Protein AF-A0A6A5AR30-F1 (afdb_monomer)

pLDDT: mean 87.87, std 9.0, range [44.78, 96.38]

Sequence (199 aa):
MKPTKEVSLAPIHVVLWAIFPLLFLTILESLSYGLLVPVLPIATTEYFAREHNNGVPIDCVKFSNVTACVQGSKEANIWSSATSSLGSLISFIITPLVGQGSDIYGRKPFLVAAQVLHVVYPFTIMLFCIYNHDIHIYFIVKFVYNSFLTGSVVAASVADTVSPHNRTTAYGGLFAIQSVFFSLAIALTEYLNTVRHLQ

Secondary structure (DSSP, 8-state):
-------PPPPHHHHHHHTHHHHHHHHHHHHHHHHHTTHHHHHHHHHHHHHHTTT----TTT-TTSHHHHHHHHHHHHHHHHHHHHHHHHHHHHHHHHHHHHHHH-HHHHHHHHHHHHHHHHHHHHHHHHH---THHHHHHHHHHHH---HHHHHHHHHHHS-GGGHHHHHHHHHHHHHHHHHHHHHHHHHHHHHHHT-

Radius of gyration: 21.04 Å; Cα contacts (8 Å, |Δi|>4): 200; chains: 1; bounding box: 65×33×57 Å

Mean predicted aligned error: 6.22 Å

Nearest PDB structures (foldseek):
  6b24-assembly1_A  TM=3.777E-01  e=9.612E+00  Escherichia coli

Solvent-accessible surface area (backbone atoms only — not comparable to full-atom values): 10640 Å² total; per-residue (Å²): 134,82,82,78,74,84,78,79,74,76,59,65,69,62,51,48,57,73,44,37,73,59,49,51,51,43,41,53,49,22,32,57,51,23,48,40,62,76,48,51,62,53,57,42,15,34,51,41,14,11,64,64,45,84,68,47,83,58,65,44,85,85,44,51,86,41,66,34,31,50,52,7,38,53,52,36,48,50,55,52,50,50,30,47,52,54,11,42,58,47,15,68,65,41,31,62,54,52,34,55,48,26,72,74,78,39,53,62,64,58,55,51,53,45,51,50,45,64,53,52,49,59,52,41,51,50,45,25,77,75,67,73,49,76,61,64,61,38,50,52,47,49,20,54,50,41,26,58,58,56,64,56,47,52,52,51,53,49,57,76,72,38,58,83,89,47,36,65,59,42,53,51,49,49,54,50,51,32,51,52,36,24,53,52,21,37,53,49,42,54,51,53,53,54,56,62,75,75,109

Foldseek 3Di:
DPDDPPDDADPLVVLCVLCVVLLVLLLVLLLLVLLCVVVQLQLQLQLQLCVVVVNDGDRCVVVVPDPSSVVSSVVSCVLLVVLLVLLQVLLVVCVVVLLVVCVVVPLVVLVVVLVVLSVVLVVLSVCCVPVVDDCVVNSVSSSPNSNRDCPSSSLVVSVVRDDPVCSVSNVVVSVV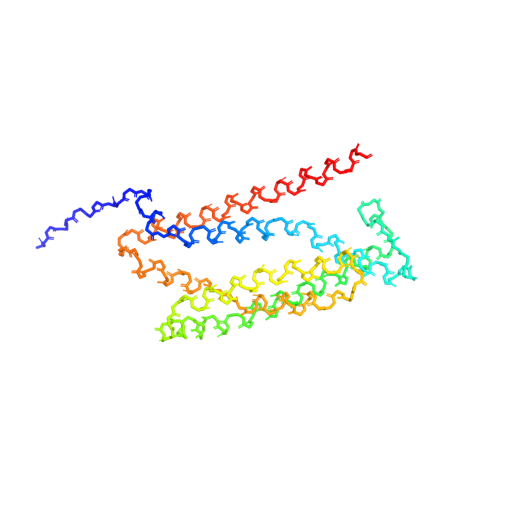SSVVSNVVSNVVNVVVVVVVVVD

Organism: Aphanomyces astaci (NCBI:txid112090)

Structure (mmCIF, N/CA/C/O backbone):
data_AF-A0A6A5AR30-F1
#
_entry.id   AF-A0A6A5AR30-F1
#
loop_
_atom_site.group_PDB
_atom_site.id
_atom_site.type_symbol
_atom_site.label_atom_id
_atom_site.label_alt_id
_atom_site.label_comp_id
_atom_site.label_asym_id
_atom_site.label_entity_id
_atom_site.label_seq_id
_atom_site.pdbx_PDB_ins_code
_atom_site.Cartn_x
_atom_site.Cartn_y
_atom_site.Cartn_z
_atom_site.occupancy
_atom_site.B_iso_or_equiv
_atom_site.auth_seq_id
_atom_site.auth_comp_id
_atom_site.auth_asym_id
_atom_site.auth_atom_id
_atom_site.pdbx_PDB_model_num
ATOM 1 N N . MET A 1 1 ? 37.910 17.337 -28.343 1.00 44.94 1 MET A N 1
ATOM 2 C CA . MET A 1 1 ? 36.667 17.429 -27.548 1.00 44.94 1 MET A CA 1
ATOM 3 C C . MET A 1 1 ? 35.509 17.138 -28.499 1.00 44.94 1 MET A C 1
ATOM 5 O O . MET A 1 1 ? 35.308 17.915 -29.422 1.00 44.94 1 MET A O 1
ATOM 9 N N . LYS A 1 2 ? 34.870 15.960 -28.418 1.00 44.78 2 LYS A N 1
ATOM 10 C CA . LYS A 1 2 ? 33.727 15.627 -29.294 1.00 44.78 2 LYS A CA 1
ATOM 11 C C . LYS A 1 2 ? 32.537 16.505 -28.877 1.00 44.78 2 LYS A C 1
ATOM 13 O O . LYS A 1 2 ? 32.301 16.589 -27.674 1.00 44.78 2 LYS A O 1
ATOM 18 N N . PRO A 1 3 ? 31.808 17.139 -29.811 1.00 49.44 3 PRO A N 1
ATOM 19 C CA . PRO A 1 3 ? 30.639 17.934 -29.463 1.00 49.44 3 PRO A CA 1
ATOM 20 C C . PRO A 1 3 ? 29.584 17.017 -28.837 1.00 49.44 3 PRO A C 1
ATOM 22 O O . PRO A 1 3 ? 29.140 16.046 -29.456 1.00 49.44 3 PRO A O 1
ATOM 25 N N . THR A 1 4 ? 29.222 17.294 -27.587 1.00 54.22 4 THR A N 1
ATOM 26 C CA . THR A 1 4 ? 28.049 16.727 -26.926 1.00 54.22 4 THR A CA 1
ATOM 27 C C . THR A 1 4 ? 26.831 17.155 -27.733 1.00 54.22 4 THR A C 1
ATOM 29 O O . THR A 1 4 ? 26.459 18.323 -27.721 1.00 54.22 4 THR A O 1
ATOM 32 N N . LYS A 1 5 ? 26.239 16.224 -28.493 1.00 57.44 5 LYS A N 1
ATOM 33 C CA . LYS A 1 5 ? 24.916 16.437 -29.090 1.00 57.44 5 LYS A CA 1
ATOM 34 C C . LYS A 1 5 ? 23.963 16.817 -27.958 1.00 57.44 5 LYS A C 1
ATOM 36 O O . LYS A 1 5 ? 23.855 16.053 -27.001 1.00 57.44 5 LYS A O 1
ATOM 41 N N . GLU A 1 6 ? 23.293 17.961 -28.067 1.00 60.03 6 GLU A N 1
ATOM 42 C CA . GLU A 1 6 ? 22.144 18.269 -27.218 1.00 60.03 6 GLU A CA 1
ATOM 43 C C . GLU A 1 6 ? 21.125 17.142 -27.393 1.00 60.03 6 GLU A C 1
ATOM 45 O O . GLU A 1 6 ? 20.573 16.929 -28.475 1.00 60.03 6 GLU A O 1
ATOM 50 N N . VAL A 1 7 ? 20.945 16.342 -26.346 1.00 66.56 7 VAL A N 1
ATOM 51 C CA . VAL A 1 7 ? 19.960 15.269 -26.354 1.00 66.56 7 VAL A CA 1
ATOM 52 C C . VAL A 1 7 ? 18.613 15.915 -26.055 1.00 66.56 7 VAL A C 1
ATOM 54 O O . VAL A 1 7 ? 18.336 16.325 -24.932 1.00 66.56 7 VAL A O 1
ATOM 57 N N . SER A 1 8 ? 17.782 16.050 -27.086 1.00 76.94 8 SER A N 1
ATOM 58 C CA . SER A 1 8 ? 16.415 16.549 -26.941 1.00 76.94 8 SER A CA 1
ATOM 59 C C . SER A 1 8 ? 15.583 15.548 -26.128 1.00 76.94 8 SER A C 1
ATOM 61 O O . SER A 1 8 ? 15.512 14.366 -26.481 1.00 76.94 8 SER A O 1
ATOM 63 N N . LEU A 1 9 ? 14.987 15.998 -25.017 1.00 81.25 9 LEU A N 1
ATOM 64 C CA . LEU A 1 9 ? 14.053 15.184 -24.234 1.00 81.25 9 LEU A CA 1
ATOM 65 C C . LEU A 1 9 ? 12.792 14.893 -25.043 1.00 81.25 9 LEU A C 1
ATOM 67 O O . LEU A 1 9 ? 12.257 15.766 -25.725 1.00 81.25 9 LEU A O 1
ATOM 71 N N . ALA A 1 10 ? 12.282 13.669 -24.910 1.00 84.00 10 ALA A N 1
ATOM 72 C CA . ALA A 1 10 ? 10.968 13.355 -25.448 1.00 84.00 10 ALA A CA 1
ATOM 73 C C . ALA A 1 10 ? 9.892 14.144 -24.680 1.00 84.00 10 ALA A C 1
ATOM 75 O O . ALA A 1 10 ? 10.017 14.337 -23.465 1.00 84.00 10 ALA A O 1
ATOM 76 N N . PRO A 1 11 ? 8.810 14.575 -25.347 1.00 88.69 11 PRO A N 1
ATOM 77 C CA . PRO A 1 11 ? 7.711 15.229 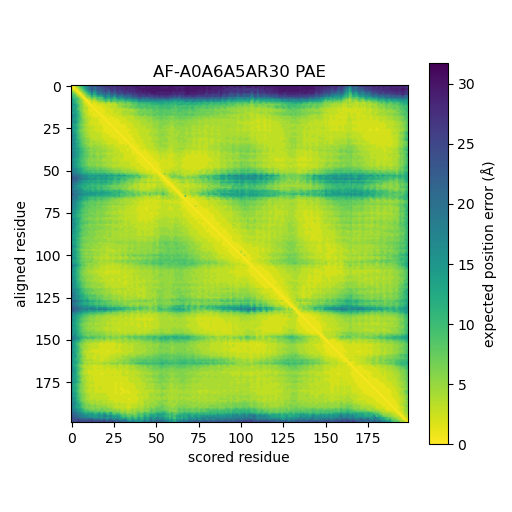-24.659 1.00 88.69 11 PRO A CA 1
ATOM 78 C C . PRO A 1 11 ? 7.053 14.271 -23.654 1.00 88.69 11 PRO A C 1
ATOM 80 O O . PRO A 1 11 ? 6.933 13.068 -23.897 1.00 88.69 11 PRO A O 1
ATOM 83 N N . ILE A 1 12 ? 6.595 14.818 -22.523 1.00 88.00 12 ILE A N 1
ATOM 84 C CA . ILE A 1 12 ? 6.136 14.030 -21.366 1.00 88.00 12 ILE A CA 1
ATOM 85 C C . ILE A 1 12 ? 5.030 13.027 -21.712 1.00 88.00 12 ILE A C 1
ATOM 87 O O . ILE A 1 12 ? 5.067 11.896 -21.241 1.00 88.00 12 ILE A O 1
ATOM 91 N N . HIS A 1 13 ? 4.087 13.394 -22.582 1.00 89.75 13 HIS A N 1
ATOM 92 C CA . HIS A 1 13 ? 2.980 12.516 -22.963 1.00 89.75 13 HIS A CA 1
ATOM 93 C C . HIS A 1 13 ? 3.458 11.243 -23.678 1.00 89.75 13 HIS A C 1
ATOM 95 O O . HIS A 1 13 ? 2.882 10.185 -23.457 1.00 89.75 13 HIS A O 1
ATOM 101 N N . VAL A 1 14 ? 4.540 11.307 -24.467 1.00 90.94 14 VAL A N 1
ATOM 102 C CA . VAL A 1 14 ? 5.130 10.125 -25.124 1.00 90.94 14 VAL A CA 1
ATOM 103 C C . VAL A 1 14 ? 5.757 9.197 -24.089 1.00 90.94 14 VAL A C 1
ATOM 105 O O . VAL A 1 14 ? 5.575 7.983 -24.148 1.00 90.94 14 VAL A O 1
ATOM 108 N N . VAL A 1 15 ? 6.462 9.771 -23.111 1.00 90.88 15 VAL A N 1
ATOM 109 C CA . VAL A 1 15 ? 7.079 9.009 -22.019 1.00 90.88 15 VAL A CA 1
ATOM 110 C C . VAL A 1 15 ? 6.008 8.326 -21.170 1.00 90.88 15 VAL A C 1
ATOM 112 O O . VAL A 1 15 ? 6.115 7.133 -20.905 1.00 90.88 15 VAL A O 1
ATOM 115 N N . LEU A 1 16 ? 4.951 9.053 -20.795 1.00 91.12 16 LEU A N 1
ATOM 116 C CA . LEU A 1 16 ? 3.835 8.507 -20.022 1.00 91.12 16 LEU A CA 1
ATOM 117 C C . LEU A 1 16 ? 3.084 7.420 -20.796 1.00 91.12 16 LEU A C 1
ATOM 119 O O . LEU A 1 16 ? 2.715 6.405 -20.213 1.00 91.12 16 LEU A O 1
ATOM 123 N N . TRP A 1 17 ? 2.908 7.587 -22.108 1.00 92.25 17 TRP A N 1
ATOM 124 C CA . TRP A 1 17 ? 2.264 6.576 -22.941 1.00 92.25 17 TRP A CA 1
ATOM 125 C C . TRP A 1 17 ? 3.056 5.265 -22.984 1.00 92.25 17 TRP A C 1
ATOM 127 O O . TRP A 1 17 ? 2.471 4.186 -22.915 1.00 92.25 17 TRP A O 1
ATOM 137 N N . ALA A 1 18 ? 4.390 5.341 -23.011 1.00 91.06 18 ALA A N 1
ATOM 138 C CA . ALA A 1 18 ? 5.249 4.159 -22.985 1.00 91.06 18 ALA A CA 1
ATOM 139 C C . ALA A 1 18 ? 5.093 3.333 -21.695 1.00 91.06 18 ALA A C 1
ATOM 141 O O . ALA A 1 18 ? 5.178 2.109 -21.734 1.00 91.06 18 ALA A O 1
ATOM 142 N N . ILE A 1 19 ? 4.820 3.986 -20.561 1.00 93.81 19 ILE A N 1
ATOM 143 C CA . ILE A 1 19 ? 4.602 3.333 -19.259 1.00 93.81 19 ILE A CA 1
ATOM 144 C C . ILE A 1 19 ? 3.120 3.274 -18.858 1.00 93.81 19 ILE A C 1
ATOM 146 O O . ILE A 1 19 ? 2.808 3.041 -17.690 1.00 93.81 19 ILE A O 1
ATOM 150 N N . PHE A 1 20 ? 2.199 3.452 -19.811 1.00 93.62 20 PHE A N 1
ATOM 151 C CA . PHE A 1 20 ? 0.761 3.550 -19.549 1.00 93.62 20 PHE A CA 1
ATOM 152 C C . PHE A 1 20 ? 0.191 2.413 -18.677 1.00 93.62 20 PHE A C 1
ATOM 154 O O . PHE A 1 20 ? -0.539 2.723 -17.735 1.00 93.62 20 PHE A O 1
ATOM 161 N N . PRO A 1 21 ? 0.537 1.123 -18.886 1.00 91.94 21 PRO A N 1
ATOM 162 C CA . PRO A 1 21 ? 0.019 0.051 -18.035 1.00 91.94 21 PRO A CA 1
ATOM 163 C C . PRO A 1 21 ? 0.437 0.196 -16.567 1.00 91.94 21 PRO A C 1
ATOM 165 O O . PRO A 1 21 ? -0.362 -0.064 -15.673 1.00 91.94 21 PRO A O 1
ATOM 168 N N . LEU A 1 22 ? 1.673 0.640 -16.313 1.00 92.31 22 LEU A N 1
ATOM 169 C CA . LEU A 1 22 ? 2.168 0.875 -14.956 1.00 92.31 22 LEU A CA 1
ATOM 170 C C . LEU A 1 22 ? 1.469 2.080 -14.330 1.00 92.31 22 LEU A C 1
ATOM 172 O O . LEU A 1 22 ? 1.025 1.991 -13.193 1.00 92.31 22 LEU A O 1
ATOM 176 N N . LEU A 1 23 ? 1.302 3.168 -15.090 1.00 93.12 23 LEU A N 1
ATOM 177 C CA . LEU A 1 23 ? 0.565 4.347 -14.627 1.00 93.12 23 LEU A CA 1
ATOM 178 C C . LEU A 1 23 ? -0.867 3.998 -14.239 1.00 93.12 23 LEU A C 1
ATOM 180 O O . LEU A 1 23 ? -1.333 4.416 -13.185 1.00 93.12 23 LEU A O 1
ATOM 184 N N . PHE A 1 24 ? -1.552 3.217 -15.069 1.00 93.56 24 PHE A N 1
ATOM 185 C CA . PHE A 1 24 ? -2.917 2.796 -14.794 1.00 93.56 24 PHE A CA 1
ATOM 186 C C . PHE A 1 24 ? -3.012 1.979 -13.499 1.00 93.56 24 PHE A C 1
ATOM 188 O O . PHE A 1 24 ? -3.861 2.269 -12.659 1.00 93.56 24 PHE A O 1
ATOM 195 N N . LEU A 1 25 ? -2.105 1.017 -13.294 1.00 91.75 25 LEU A N 1
ATOM 196 C CA . LEU A 1 25 ? -2.047 0.242 -12.050 1.00 91.75 25 LEU A CA 1
ATOM 197 C C . LEU A 1 25 ? -1.771 1.132 -10.833 1.00 91.75 25 LEU A C 1
ATOM 199 O O . LEU A 1 25 ? -2.475 1.029 -9.834 1.00 91.75 25 LEU A O 1
ATOM 203 N N . THR A 1 26 ? -0.813 2.055 -10.932 1.00 91.12 26 THR A N 1
ATOM 204 C CA . THR A 1 26 ? -0.500 2.995 -9.850 1.00 91.12 26 THR A CA 1
ATOM 205 C C . THR A 1 26 ? -1.678 3.916 -9.528 1.00 91.12 26 THR A C 1
ATOM 207 O O . THR A 1 26 ? -1.915 4.213 -8.359 1.00 91.12 26 THR A O 1
ATOM 210 N N . ILE A 1 27 ? -2.451 4.353 -10.527 1.00 94.06 27 ILE A N 1
ATOM 211 C CA . ILE A 1 27 ? -3.669 5.146 -10.309 1.00 94.06 27 ILE A CA 1
ATOM 212 C C . ILE A 1 27 ? -4.701 4.335 -9.521 1.00 94.06 27 ILE A C 1
ATOM 214 O O . ILE A 1 27 ? -5.222 4.828 -8.521 1.00 94.06 27 ILE A O 1
ATOM 218 N N . LEU A 1 28 ? -4.977 3.098 -9.944 1.00 91.69 28 LEU A N 1
ATOM 219 C CA . LEU A 1 28 ? -5.936 2.224 -9.262 1.00 91.69 28 LEU A CA 1
ATOM 220 C C . LEU A 1 28 ? -5.520 1.939 -7.818 1.00 91.69 28 LEU A C 1
ATOM 222 O O . LEU A 1 28 ? -6.344 2.027 -6.911 1.00 91.69 28 LEU A O 1
ATOM 226 N N . GLU A 1 29 ? -4.239 1.655 -7.603 1.00 90.12 29 GLU A N 1
ATOM 227 C CA . GLU A 1 29 ? -3.659 1.451 -6.280 1.00 90.12 29 GLU A CA 1
ATOM 228 C C . GLU A 1 29 ? -3.824 2.691 -5.393 1.00 90.12 29 GLU A C 1
ATOM 230 O O . GLU A 1 29 ? -4.299 2.588 -4.261 1.00 90.12 29 GLU A O 1
ATOM 235 N N . SER A 1 30 ? -3.490 3.870 -5.922 1.00 92.12 30 SER A N 1
ATOM 236 C CA . SER A 1 30 ? -3.563 5.140 -5.189 1.00 92.12 30 SER A CA 1
ATOM 237 C C . SER A 1 30 ? -4.995 5.488 -4.802 1.00 92.12 30 SER A C 1
ATOM 239 O O . SER A 1 30 ? -5.241 5.918 -3.677 1.00 92.12 30 SER A O 1
ATOM 241 N N . LEU A 1 31 ? -5.946 5.265 -5.715 1.00 92.06 31 LEU A N 1
ATOM 242 C CA . LEU A 1 31 ? -7.368 5.449 -5.450 1.00 92.06 31 LEU A CA 1
ATOM 243 C C . LEU A 1 31 ? -7.861 4.464 -4.389 1.00 92.06 31 LEU A C 1
ATOM 245 O O . LEU A 1 31 ? -8.449 4.878 -3.395 1.00 92.06 31 LEU A O 1
ATOM 249 N N . SER A 1 32 ? -7.581 3.171 -4.564 1.00 90.19 32 SER A N 1
ATOM 250 C CA . SER A 1 32 ? -8.007 2.127 -3.629 1.00 90.19 32 SER A CA 1
ATOM 251 C C . SER A 1 32 ? -7.462 2.374 -2.224 1.00 90.19 32 SER A C 1
ATOM 253 O O . SER A 1 32 ? -8.213 2.355 -1.252 1.00 90.19 32 SER A O 1
ATOM 255 N N . TYR A 1 33 ? -6.159 2.632 -2.096 1.00 88.81 33 TYR A N 1
ATOM 256 C CA . TYR A 1 33 ? -5.539 2.866 -0.796 1.00 88.81 33 TYR A CA 1
ATOM 257 C C . TYR A 1 33 ? -5.982 4.203 -0.187 1.00 88.81 33 TYR A C 1
ATOM 259 O O . TYR A 1 33 ? -6.315 4.248 0.995 1.00 88.81 33 TYR A O 1
ATOM 267 N N . GLY A 1 34 ? -6.071 5.271 -0.986 1.00 90.88 34 GLY A N 1
ATOM 268 C CA . GLY A 1 34 ? -6.522 6.584 -0.523 1.00 90.88 34 GLY A CA 1
ATOM 269 C C . GLY A 1 34 ? -7.961 6.591 -0.002 1.00 90.88 34 GLY A C 1
ATOM 270 O O . GLY A 1 34 ? -8.240 7.288 0.969 1.00 90.88 34 GLY A O 1
ATOM 271 N N . LEU A 1 35 ? -8.847 5.762 -0.569 1.00 90.31 35 LEU A N 1
ATOM 272 C CA . LEU A 1 35 ? -10.211 5.581 -0.058 1.00 90.31 35 LEU A CA 1
ATOM 273 C C . LEU A 1 35 ? -10.254 4.853 1.296 1.00 90.31 35 LEU A C 1
ATOM 275 O O . LEU A 1 35 ? -11.135 5.097 2.118 1.00 90.31 35 LEU A O 1
ATOM 279 N N . LEU A 1 36 ? -9.307 3.946 1.545 1.00 88.12 36 LEU A N 1
ATOM 280 C CA . LEU A 1 36 ? -9.266 3.151 2.774 1.00 88.12 36 LEU A CA 1
ATOM 281 C C . LEU A 1 36 ? -8.665 3.921 3.949 1.00 88.12 36 LEU A C 1
ATOM 283 O O . LEU A 1 36 ? -9.114 3.741 5.079 1.00 88.12 36 LEU A O 1
ATOM 287 N N . VAL A 1 37 ? -7.653 4.761 3.710 1.00 89.06 37 VAL A N 1
ATOM 288 C CA . VAL A 1 37 ? -6.865 5.414 4.773 1.00 89.06 37 VAL A CA 1
ATOM 289 C C . VAL A 1 37 ? -7.727 6.106 5.845 1.00 89.06 37 VAL A C 1
ATOM 291 O O . VAL A 1 37 ? -7.455 5.867 7.020 1.00 89.06 37 VAL A O 1
ATOM 294 N N . PRO A 1 38 ? -8.779 6.882 5.516 1.00 87.19 38 PRO A N 1
ATOM 295 C CA . PRO A 1 38 ? -9.634 7.503 6.535 1.00 87.19 38 PRO A CA 1
ATOM 296 C C . PRO A 1 38 ? -10.566 6.516 7.256 1.00 87.19 38 PRO A C 1
ATOM 298 O O . PRO A 1 38 ? -10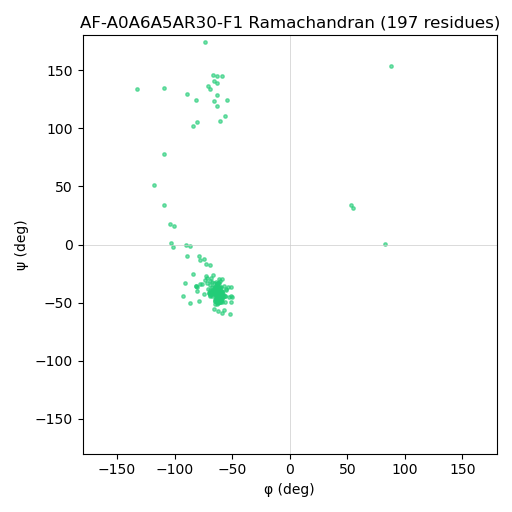.950 6.745 8.400 1.00 87.19 38 PRO A O 1
ATOM 301 N N . VAL A 1 39 ? -10.935 5.410 6.603 1.00 85.94 39 VAL A N 1
ATOM 302 C CA . VAL A 1 39 ? -11.900 4.423 7.118 1.00 85.94 39 VAL A CA 1
ATOM 303 C C . VAL A 1 39 ? -11.245 3.454 8.104 1.00 85.94 39 VAL A C 1
ATOM 305 O O . VAL A 1 39 ? -11.864 3.054 9.090 1.00 85.94 39 VAL A O 1
ATOM 308 N N . LEU A 1 40 ? -9.984 3.081 7.869 1.00 88.75 40 LEU A N 1
ATOM 309 C CA . LEU A 1 40 ? -9.282 2.067 8.664 1.00 88.75 40 LEU A CA 1
ATOM 310 C C . LEU A 1 40 ? -9.161 2.416 10.160 1.00 88.75 40 LEU A C 1
ATOM 312 O O . LEU A 1 40 ? -9.440 1.535 10.977 1.00 88.75 40 LEU A O 1
ATOM 316 N N . PRO A 1 41 ? -8.780 3.646 10.570 1.00 89.31 41 PRO A N 1
ATOM 317 C CA . PRO A 1 41 ? -8.692 4.001 11.985 1.00 89.31 41 PRO A CA 1
ATOM 318 C C . PRO A 1 41 ? -10.049 3.961 12.685 1.00 89.31 41 PRO A C 1
ATOM 320 O O . PRO A 1 41 ? -10.120 3.525 13.830 1.00 89.31 41 PRO A O 1
ATOM 323 N N . ILE A 1 42 ? -11.119 4.366 11.994 1.00 88.00 42 ILE A N 1
ATOM 324 C CA . ILE A 1 42 ? -12.485 4.345 12.532 1.00 88.00 42 ILE A CA 1
ATOM 325 C C . ILE A 1 42 ? -12.914 2.894 12.762 1.00 88.00 42 ILE A C 1
ATOM 327 O O . ILE A 1 42 ? -13.196 2.512 13.894 1.00 88.00 42 ILE A O 1
ATOM 331 N N . ALA A 1 43 ? -12.846 2.058 11.721 1.00 88.50 43 ALA A N 1
ATOM 332 C CA . ALA A 1 43 ? -13.269 0.660 11.791 1.00 88.50 43 ALA A CA 1
ATOM 333 C C . ALA A 1 43 ? -12.479 -0.146 12.837 1.00 88.50 43 ALA A C 1
ATOM 335 O O . ALA A 1 43 ? -13.054 -0.913 13.608 1.00 88.50 43 ALA A O 1
ATOM 336 N N . THR A 1 44 ? -11.156 0.042 1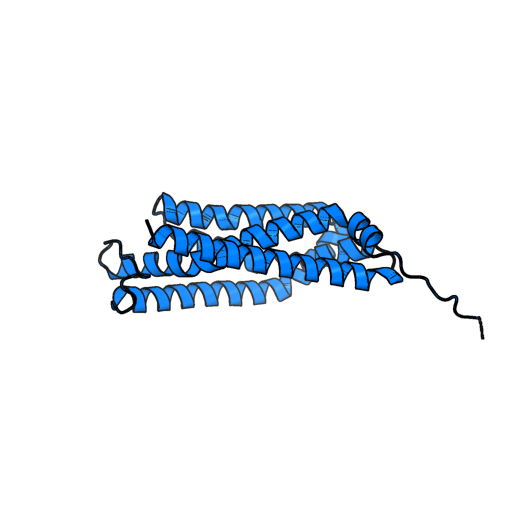2.896 1.00 90.94 44 THR A N 1
ATOM 337 C CA . THR A 1 44 ? -10.313 -0.643 13.890 1.00 90.94 44 THR A CA 1
ATOM 338 C C . THR A 1 44 ? -10.569 -0.146 15.311 1.00 90.94 44 THR A C 1
ATOM 340 O O . THR A 1 44 ? -10.611 -0.957 16.232 1.00 90.94 44 THR A O 1
ATOM 343 N N . THR A 1 45 ? -10.789 1.156 15.508 1.00 91.06 45 THR A N 1
ATOM 344 C CA . THR A 1 45 ? -11.103 1.715 16.831 1.00 91.06 45 THR A CA 1
ATOM 345 C C . THR A 1 45 ? -12.442 1.206 17.346 1.00 91.06 45 THR A C 1
ATOM 347 O O . THR A 1 45 ? -12.518 0.765 18.489 1.00 91.06 45 THR A O 1
ATOM 350 N N . GLU A 1 46 ? -13.486 1.228 16.516 1.00 89.50 46 GLU A N 1
ATOM 351 C CA . GLU A 1 46 ? -14.826 0.771 16.899 1.00 89.50 46 GLU A CA 1
ATOM 352 C C . GLU A 1 46 ? -14.851 -0.722 17.242 1.00 89.50 46 GLU A C 1
ATOM 354 O O . GLU A 1 46 ? -15.556 -1.126 18.167 1.00 89.50 46 GLU A O 1
ATOM 359 N N . TYR A 1 47 ? -14.032 -1.537 16.567 1.00 89.44 47 TYR A N 1
ATOM 360 C CA . TYR A 1 47 ? -13.856 -2.944 16.923 1.00 89.44 47 TYR A CA 1
ATOM 361 C C . TYR A 1 47 ? -13.343 -3.128 18.352 1.00 89.44 47 TYR A C 1
ATOM 363 O O . TYR A 1 47 ? -14.006 -3.761 19.174 1.00 89.44 47 TYR A O 1
ATOM 371 N N . PHE A 1 48 ? -12.179 -2.555 18.665 1.00 90.75 48 PHE A N 1
ATOM 372 C CA . PHE A 1 48 ? -11.587 -2.714 19.992 1.00 90.75 48 PHE A CA 1
ATOM 373 C C . PHE A 1 48 ? -12.432 -2.011 21.059 1.00 90.75 48 PHE A C 1
ATOM 375 O O . PHE A 1 48 ? -12.545 -2.494 22.183 1.00 90.75 48 PHE A O 1
ATOM 382 N N . ALA A 1 49 ? -13.098 -0.906 20.718 1.00 90.31 49 ALA A N 1
ATOM 383 C CA . ALA A 1 49 ? -14.033 -0.245 21.620 1.00 90.31 49 ALA A CA 1
ATOM 384 C C . ALA A 1 49 ? -15.236 -1.141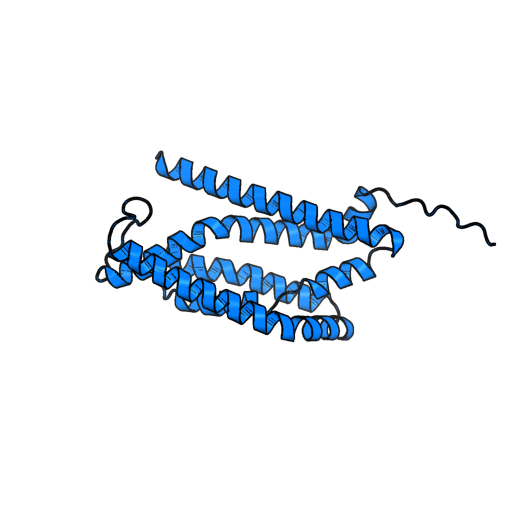 21.953 1.00 90.31 49 ALA A C 1
ATOM 386 O O . ALA A 1 49 ? -15.658 -1.189 23.107 1.00 90.31 49 ALA A O 1
ATOM 387 N N . ARG A 1 50 ? -15.760 -1.894 20.977 1.00 88.56 50 ARG A N 1
ATOM 388 C CA . ARG A 1 50 ? -16.827 -2.879 21.195 1.00 88.56 50 ARG A CA 1
ATOM 389 C C . ARG A 1 50 ? -16.384 -3.996 22.139 1.00 88.56 50 ARG A C 1
ATOM 391 O O . ARG A 1 50 ? -17.169 -4.400 22.996 1.00 88.56 50 ARG A O 1
ATOM 398 N N . GLU A 1 51 ? -15.147 -4.467 22.018 1.00 87.88 51 GLU A N 1
ATOM 399 C CA . GLU A 1 51 ? -14.571 -5.466 22.928 1.00 87.88 51 GLU A CA 1
ATOM 400 C C . GLU A 1 51 ? -14.523 -4.946 24.376 1.00 87.88 51 GLU A C 1
ATOM 402 O O . GLU A 1 51 ? -14.952 -5.630 25.304 1.00 87.88 51 GLU A O 1
ATOM 407 N N . HIS A 1 52 ? -14.149 -3.676 24.556 1.00 87.88 52 HIS A N 1
ATOM 408 C CA . HIS A 1 52 ? -14.139 -2.994 25.855 1.00 87.88 52 HIS A CA 1
ATOM 409 C C . HIS A 1 52 ? -15.531 -2.603 26.380 1.00 87.88 52 HIS A C 1
ATOM 411 O O . HIS A 1 52 ? -15.670 -2.246 27.549 1.00 87.88 52 HIS A O 1
ATOM 417 N N . ASN A 1 53 ? -16.565 -2.667 25.539 1.00 88.06 53 ASN A N 1
ATOM 418 C CA . ASN A 1 53 ? -17.940 -2.283 25.859 1.00 88.06 53 ASN A CA 1
ATOM 419 C C . ASN A 1 53 ? -18.881 -3.499 25.957 1.00 88.06 53 ASN A C 1
ATOM 421 O O . ASN A 1 53 ? -20.050 -3.431 25.572 1.00 88.06 53 ASN A O 1
ATOM 425 N N . ASN A 1 54 ? -18.373 -4.641 26.436 1.00 86.44 54 ASN A N 1
ATOM 426 C CA . ASN A 1 54 ? -19.131 -5.891 26.592 1.00 86.44 54 ASN A CA 1
ATOM 427 C C . ASN A 1 54 ? -19.820 -6.370 25.296 1.00 86.44 54 ASN A C 1
ATOM 429 O O . ASN A 1 54 ? -20.904 -6.952 25.333 1.00 86.44 54 ASN A O 1
ATOM 433 N N . GLY A 1 55 ? -19.223 -6.095 24.135 1.00 82.75 55 GLY A N 1
ATOM 434 C CA . GLY A 1 55 ? -19.764 -6.494 22.837 1.00 82.75 55 GLY A CA 1
ATOM 435 C C . GLY A 1 55 ? -20.839 -5.563 22.266 1.00 82.75 55 GLY A C 1
ATOM 436 O O . GLY A 1 55 ? -21.321 -5.832 21.160 1.00 82.75 55 GLY A O 1
ATOM 437 N N . VAL A 1 56 ? -21.200 -4.473 22.957 1.00 85.12 56 VAL A N 1
ATOM 438 C CA . VAL A 1 56 ? -22.185 -3.491 22.478 1.00 85.12 56 VAL A CA 1
ATOM 439 C C . VAL A 1 56 ? -21.514 -2.510 21.505 1.00 85.12 56 VAL A C 1
ATOM 441 O O . VAL A 1 56 ? -20.515 -1.884 21.873 1.00 85.12 56 VAL A O 1
ATOM 444 N N . PRO A 1 57 ? -22.034 -2.353 20.271 1.00 84.38 57 PRO A N 1
ATOM 445 C CA . PRO A 1 57 ? -21.461 -1.434 19.292 1.00 84.38 57 PRO A CA 1
ATOM 446 C C . PRO A 1 57 ? -21.543 0.015 19.786 1.00 84.38 57 PRO A C 1
ATOM 448 O O . PRO A 1 57 ? -22.556 0.434 20.347 1.00 84.38 57 PRO A O 1
ATOM 451 N N . ILE A 1 58 ? -20.472 0.777 19.565 1.00 85.69 58 ILE A N 1
ATOM 452 C CA . ILE A 1 58 ? -20.354 2.185 19.947 1.00 85.69 58 ILE A CA 1
ATOM 453 C C . ILE A 1 58 ? -19.819 2.990 18.765 1.00 85.69 58 ILE A C 1
ATOM 455 O O . ILE A 1 58 ? -18.864 2.578 18.114 1.00 85.69 58 ILE A O 1
ATOM 459 N N . ASP A 1 59 ? -20.448 4.133 18.500 1.00 88.06 59 ASP A N 1
ATOM 460 C CA . ASP A 1 59 ? -19.990 5.095 17.497 1.00 88.06 59 ASP A CA 1
ATOM 461 C C . ASP A 1 59 ? -18.933 6.004 18.137 1.00 88.06 59 ASP A C 1
ATOM 463 O O . ASP A 1 59 ? -19.246 6.914 18.918 1.00 88.06 59 ASP A O 1
ATOM 467 N N . CYS A 1 60 ? -17.666 5.730 17.829 1.00 86.56 60 CYS A N 1
ATOM 468 C CA . CYS A 1 60 ? -16.544 6.483 18.382 1.00 86.56 60 CYS A CA 1
ATOM 469 C C . CYS A 1 60 ? -16.322 7.835 17.690 1.00 86.56 60 CYS A C 1
ATOM 471 O O . CYS A 1 60 ? -15.561 8.653 18.209 1.00 86.56 60 CYS A O 1
ATOM 473 N N . VAL A 1 61 ? -17.005 8.105 16.571 1.00 85.88 61 VAL A N 1
ATOM 474 C CA . VAL A 1 61 ? -17.001 9.423 15.920 1.00 85.88 61 VAL A CA 1
ATOM 475 C C . VAL A 1 61 ? -17.857 10.395 16.727 1.00 85.88 61 VAL A C 1
ATOM 477 O O . VAL A 1 61 ? -17.444 11.525 16.983 1.00 85.88 61 VAL A O 1
ATOM 480 N N . LYS A 1 62 ? -19.029 9.949 17.194 1.00 85.69 62 LYS A N 1
ATOM 481 C CA . LYS A 1 62 ? -19.935 10.772 18.009 1.00 85.69 62 LYS A CA 1
ATOM 482 C C . LYS A 1 62 ? -19.549 10.814 19.490 1.00 85.69 62 LYS A C 1
ATOM 484 O O . LYS A 1 62 ? -19.728 11.843 20.140 1.00 85.69 62 LYS A O 1
ATOM 489 N N . PHE A 1 63 ? -19.035 9.710 20.033 1.00 85.12 63 PHE A N 1
ATOM 490 C CA . PHE A 1 63 ? -18.749 9.548 21.464 1.00 85.12 63 PHE A CA 1
ATOM 491 C C . PHE A 1 63 ? -17.255 9.317 21.749 1.00 85.12 63 PHE A C 1
ATOM 493 O O . PHE A 1 63 ? -16.877 8.405 22.484 1.00 85.12 63 PHE A O 1
ATOM 500 N N . SER A 1 64 ? -16.394 10.180 21.205 1.00 85.19 64 SER A N 1
ATOM 501 C CA . SER A 1 64 ? -14.929 10.041 21.267 1.00 85.19 64 SER A CA 1
ATOM 502 C C . SER A 1 64 ? -14.340 9.987 22.685 1.00 85.19 64 SER A C 1
ATOM 504 O O . SER A 1 64 ? -13.307 9.360 22.902 1.00 85.19 64 SER A O 1
ATOM 506 N N . ASN A 1 65 ? -14.985 10.635 23.661 1.00 87.19 65 ASN A N 1
ATOM 507 C CA . ASN A 1 65 ? -14.464 10.770 25.028 1.00 87.19 65 ASN A CA 1
ATOM 508 C C . ASN A 1 65 ? -14.819 9.589 25.946 1.00 87.19 65 ASN A C 1
ATOM 510 O O . ASN A 1 65 ? -14.437 9.583 27.117 1.00 87.19 65 ASN A O 1
ATOM 514 N N . VAL A 1 66 ? -15.566 8.600 25.449 1.00 90.12 66 VAL A N 1
ATOM 515 C CA . VAL A 1 66 ? -15.907 7.407 26.228 1.00 90.12 66 VAL A CA 1
ATOM 516 C C . VAL A 1 66 ? -14.657 6.547 26.402 1.00 90.12 66 VAL A C 1
ATOM 518 O O . VAL A 1 66 ? -13.903 6.322 25.456 1.00 90.12 66 VAL A O 1
ATOM 521 N N . THR A 1 67 ? -14.443 6.032 27.614 1.00 90.50 67 THR A N 1
ATOM 522 C CA . THR A 1 67 ? -13.259 5.230 27.972 1.00 90.50 67 THR A CA 1
ATOM 523 C C . THR A 1 67 ? -13.040 4.040 27.038 1.00 90.50 67 THR A C 1
ATOM 525 O O . THR A 1 67 ? -11.898 3.765 26.679 1.00 90.50 67 THR A O 1
ATOM 528 N N . ALA A 1 68 ? -14.116 3.391 26.578 1.00 90.12 68 ALA A N 1
ATOM 529 C CA . ALA A 1 68 ? -14.055 2.306 25.599 1.00 90.12 68 ALA A CA 1
ATOM 530 C C . ALA A 1 68 ? -13.442 2.745 24.254 1.00 90.12 68 ALA A C 1
ATOM 532 O O . ALA A 1 68 ? -12.583 2.047 23.725 1.00 90.12 68 ALA A O 1
ATOM 533 N N . CYS A 1 69 ? -13.807 3.920 23.726 1.00 90.81 69 CYS A N 1
ATOM 534 C CA . CYS A 1 69 ? -13.244 4.449 22.477 1.00 90.81 69 CYS A CA 1
ATOM 535 C C . CYS A 1 69 ? -11.787 4.900 22.640 1.00 90.81 69 CYS A C 1
ATOM 537 O O . CYS A 1 69 ? -10.954 4.660 21.765 1.00 90.81 69 CYS A O 1
ATOM 539 N N . VAL A 1 70 ? -11.442 5.502 23.783 1.00 92.06 70 VAL A N 1
ATOM 540 C CA . VAL A 1 70 ? -10.054 5.890 24.082 1.00 92.06 70 VAL A CA 1
ATOM 541 C C . VAL A 1 70 ? -9.156 4.656 24.181 1.00 92.06 70 VAL A C 1
ATOM 543 O O . VAL A 1 70 ? -8.084 4.620 23.578 1.00 92.06 70 VAL A O 1
ATOM 546 N N . GLN A 1 71 ? -9.598 3.616 24.886 1.00 92.44 71 GLN A N 1
ATOM 547 C CA . GLN A 1 71 ? -8.832 2.379 25.012 1.00 92.44 71 GLN A CA 1
ATOM 548 C C . GLN A 1 71 ? -8.780 1.606 23.684 1.00 92.44 71 GLN A C 1
ATOM 550 O O . GLN A 1 71 ? -7.704 1.170 23.273 1.00 92.44 71 GLN A O 1
ATOM 555 N N . GLY A 1 72 ? -9.901 1.531 22.963 1.00 90.88 72 GLY A N 1
ATOM 556 C CA . GLY A 1 72 ? -9.965 0.898 21.649 1.00 90.88 72 GLY A CA 1
ATOM 557 C C . GLY A 1 72 ? -9.050 1.566 20.621 1.00 90.88 72 GLY A C 1
ATOM 558 O O . GLY A 1 72 ? -8.321 0.882 19.906 1.00 90.88 72 GLY A O 1
ATOM 559 N N . SER A 1 73 ? -8.998 2.902 20.595 1.00 92.44 73 SER A N 1
ATOM 560 C CA . SER A 1 73 ? -8.100 3.639 19.692 1.00 92.44 73 SER A CA 1
ATOM 561 C C . SER A 1 73 ? -6.624 3.406 20.022 1.00 92.44 73 SER A C 1
ATOM 563 O O . SER A 1 73 ? -5.797 3.272 19.117 1.00 92.44 73 SER A O 1
ATOM 565 N N . LYS A 1 74 ? -6.277 3.293 21.311 1.00 93.50 74 LYS A N 1
ATOM 566 C CA . LYS A 1 74 ? -4.918 2.964 21.754 1.00 93.50 74 LYS A CA 1
ATOM 567 C C . LYS A 1 74 ? -4.486 1.590 21.243 1.00 93.50 74 LYS A C 1
ATOM 569 O O . LYS A 1 74 ? -3.383 1.462 20.713 1.00 93.50 74 LYS A O 1
ATOM 574 N N . GLU A 1 75 ? -5.337 0.579 21.374 1.00 92.44 75 GLU A N 1
ATOM 575 C CA . GLU A 1 75 ? -5.035 -0.779 20.910 1.00 92.44 75 GLU A CA 1
ATOM 576 C C . GLU A 1 75 ? -4.989 -0.877 19.388 1.00 92.44 75 GLU A C 1
ATOM 578 O O . GLU A 1 75 ? -4.022 -1.416 18.843 1.00 92.44 75 GLU A O 1
ATOM 583 N N . ALA A 1 76 ? -5.954 -0.264 18.696 1.00 92.12 76 ALA A N 1
ATOM 584 C CA . ALA A 1 76 ? -5.948 -0.138 17.243 1.00 92.12 76 ALA A CA 1
ATOM 585 C C . ALA A 1 76 ? -4.634 0.474 16.740 1.00 92.12 76 ALA A C 1
ATOM 587 O O . ALA A 1 76 ? -4.011 -0.040 15.806 1.00 92.12 76 ALA A O 1
ATOM 588 N N . ASN A 1 77 ? -4.173 1.544 17.394 1.00 93.50 77 ASN A N 1
ATOM 589 C CA . ASN A 1 77 ? -2.934 2.217 17.038 1.00 93.50 77 ASN A CA 1
ATOM 590 C C . ASN A 1 77 ? -1.695 1.342 17.290 1.00 93.50 77 ASN A C 1
ATOM 592 O O . ASN A 1 77 ? -0.799 1.309 16.446 1.00 93.50 77 ASN A O 1
ATOM 596 N N . ILE A 1 78 ? -1.641 0.604 18.405 1.00 93.88 78 ILE A N 1
ATOM 597 C CA . ILE A 1 78 ? -0.531 -0.314 18.713 1.00 93.88 78 ILE A CA 1
ATOM 598 C C . ILE A 1 78 ? -0.450 -1.429 17.666 1.00 93.88 78 ILE A C 1
ATOM 600 O O . ILE A 1 78 ? 0.611 -1.626 17.074 1.00 93.88 78 ILE A O 1
ATOM 604 N N . TRP A 1 79 ? -1.561 -2.112 17.377 1.00 92.88 79 TRP A N 1
ATOM 605 C CA . TRP A 1 79 ? -1.605 -3.175 16.367 1.00 92.88 79 TRP A CA 1
ATOM 606 C C . TRP A 1 79 ? -1.259 -2.656 14.971 1.00 92.88 79 TRP A C 1
ATOM 608 O O . TRP A 1 79 ? -0.463 -3.259 14.244 1.00 92.88 79 TRP A O 1
ATOM 618 N N . SER A 1 80 ? -1.815 -1.504 14.594 1.00 91.75 80 SER A N 1
ATOM 619 C CA . SER A 1 80 ? -1.549 -0.881 13.300 1.00 91.75 80 SER A CA 1
ATOM 620 C C . SER A 1 80 ? -0.076 -0.484 13.160 1.00 91.75 80 SER A C 1
ATOM 6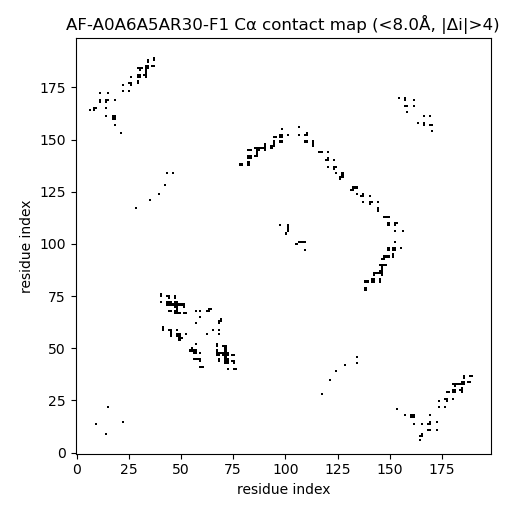22 O O . SER A 1 80 ? 0.555 -0.810 12.152 1.00 91.75 80 SER A O 1
ATOM 624 N N . SER A 1 81 ? 0.498 0.146 14.183 1.00 92.94 81 SER A N 1
ATOM 625 C CA . SER A 1 81 ? 1.894 0.590 14.171 1.00 92.94 81 SER A CA 1
ATOM 626 C C . SER A 1 81 ? 2.866 -0.588 14.201 1.00 92.94 81 SER A C 1
ATOM 628 O O . SER A 1 81 ? 3.842 -0.586 13.449 1.00 92.94 81 SER A O 1
ATOM 630 N N . ALA A 1 82 ? 2.589 -1.622 15.003 1.00 93.19 82 ALA A N 1
ATOM 631 C CA . ALA A 1 82 ? 3.420 -2.821 15.096 1.00 93.19 82 ALA A CA 1
ATOM 632 C C . ALA A 1 82 ? 3.466 -3.583 13.764 1.00 93.19 82 ALA A C 1
ATOM 634 O O . ALA A 1 82 ? 4.548 -3.887 13.263 1.00 93.19 82 ALA A O 1
ATOM 635 N N . THR A 1 83 ? 2.303 -3.829 13.151 1.00 92.56 83 THR A N 1
ATOM 636 C CA . THR A 1 83 ? 2.209 -4.532 11.859 1.00 92.56 83 THR A CA 1
ATOM 637 C C . THR A 1 83 ? 2.885 -3.766 10.725 1.00 92.56 83 THR A C 1
ATOM 639 O O . THR A 1 83 ? 3.616 -4.365 9.938 1.00 92.56 83 THR A O 1
ATOM 642 N N . SER A 1 84 ? 2.697 -2.445 10.657 1.00 90.81 84 SER A N 1
ATOM 643 C CA . SER A 1 84 ? 3.346 -1.604 9.645 1.00 90.81 84 SER A CA 1
ATOM 644 C C . SER A 1 84 ? 4.860 -1.523 9.837 1.00 90.81 84 SER A C 1
ATOM 646 O O . SER A 1 84 ? 5.603 -1.656 8.865 1.00 90.81 84 SER A O 1
ATOM 648 N N . SER A 1 85 ? 5.329 -1.339 11.073 1.00 92.88 85 SER A N 1
ATOM 649 C CA . SER A 1 85 ? 6.764 -1.239 11.373 1.00 92.88 85 SER A CA 1
ATOM 650 C C . SER A 1 85 ? 7.486 -2.549 11.078 1.00 92.88 85 SER A C 1
ATOM 652 O O . SER A 1 85 ? 8.489 -2.556 10.366 1.00 92.88 85 SER A O 1
ATOM 654 N N . LEU A 1 86 ? 6.947 -3.671 11.565 1.00 94.12 86 LEU A N 1
ATOM 655 C CA . LEU A 1 86 ? 7.544 -4.983 11.335 1.00 94.12 86 LEU A CA 1
ATOM 656 C C . LEU A 1 86 ? 7.502 -5.364 9.851 1.00 94.12 86 LEU A C 1
ATOM 658 O O . LEU A 1 86 ? 8.502 -5.846 9.322 1.00 94.12 86 LEU A O 1
ATOM 662 N N . GLY A 1 87 ? 6.386 -5.090 9.168 1.00 92.62 87 GLY A N 1
ATOM 663 C CA . GLY A 1 87 ? 6.269 -5.311 7.727 1.00 92.62 87 GLY A CA 1
ATOM 664 C C . GLY A 1 87 ? 7.300 -4.502 6.938 1.00 92.62 87 GLY A C 1
ATOM 665 O O . GLY A 1 87 ? 7.989 -5.050 6.086 1.00 92.62 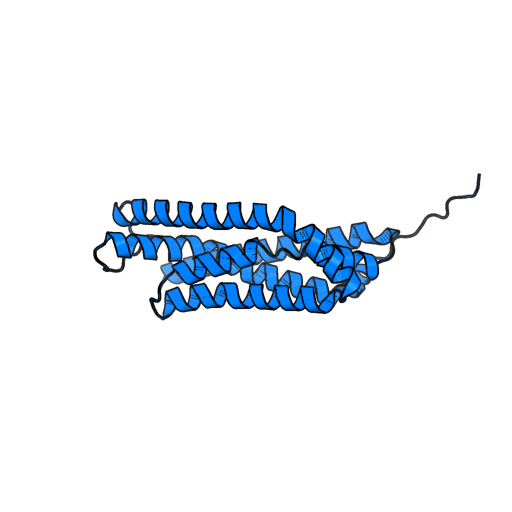87 GLY A O 1
ATOM 666 N N . SER A 1 88 ? 7.501 -3.230 7.291 1.00 90.62 88 SER A N 1
ATOM 667 C CA . SER A 1 88 ? 8.479 -2.360 6.622 1.00 90.62 88 SER A CA 1
ATOM 668 C C . SER A 1 88 ? 9.925 -2.829 6.828 1.00 90.62 88 SER A C 1
ATOM 670 O O . SER A 1 88 ? 10.718 -2.818 5.886 1.00 90.62 88 SER A O 1
ATOM 672 N N . LEU A 1 89 ? 10.273 -3.289 8.036 1.00 93.75 89 LEU A N 1
ATOM 673 C CA . LEU A 1 89 ? 11.593 -3.868 8.323 1.00 93.75 89 LEU A CA 1
ATOM 674 C C . LEU A 1 89 ? 11.850 -5.134 7.504 1.00 93.75 89 LEU A C 1
ATOM 676 O O . LEU A 1 89 ? 12.931 -5.313 6.948 1.00 93.75 89 LEU A O 1
ATOM 680 N N . ILE A 1 90 ? 10.847 -6.003 7.400 1.00 94.19 90 ILE A N 1
ATOM 681 C CA . ILE A 1 90 ? 10.942 -7.220 6.594 1.00 94.19 90 ILE A CA 1
ATOM 682 C C . ILE A 1 90 ? 11.023 -6.874 5.109 1.00 94.19 90 ILE A C 1
ATOM 684 O O . ILE A 1 90 ? 11.844 -7.441 4.390 1.00 94.19 90 ILE A O 1
ATOM 688 N N . SER A 1 91 ? 10.242 -5.897 4.654 1.00 91.94 91 SER A N 1
ATOM 689 C CA . SER A 1 91 ? 10.284 -5.419 3.277 1.00 91.94 91 SER A CA 1
ATOM 690 C C . SER A 1 91 ? 11.655 -4.879 2.891 1.00 91.94 91 SER A C 1
ATOM 692 O O . SER A 1 91 ? 12.115 -5.139 1.782 1.00 91.94 91 SER A O 1
ATOM 694 N N . PHE A 1 92 ? 12.369 -4.210 3.798 1.00 91.25 92 PHE A N 1
ATOM 695 C CA . PHE A 1 92 ? 13.741 -3.775 3.536 1.00 91.25 92 PHE A CA 1
ATOM 696 C C . PHE A 1 92 ? 14.669 -4.948 3.163 1.00 91.25 92 PHE A C 1
ATOM 698 O O . PHE A 1 92 ? 15.519 -4.811 2.284 1.00 91.25 92 PHE A O 1
ATOM 705 N N . ILE A 1 93 ? 14.464 -6.120 3.772 1.00 92.50 93 ILE A N 1
ATOM 706 C CA . ILE A 1 93 ? 15.232 -7.343 3.497 1.00 92.50 93 ILE A CA 1
ATOM 707 C C . ILE A 1 93 ? 14.716 -8.055 2.236 1.00 92.50 93 ILE A C 1
ATOM 709 O O . ILE A 1 93 ? 15.504 -8.551 1.432 1.00 92.50 93 ILE A O 1
ATOM 713 N N . ILE A 1 94 ? 13.395 -8.106 2.045 1.00 91.88 94 ILE A N 1
ATOM 714 C CA . ILE A 1 94 ? 12.750 -8.837 0.944 1.00 91.88 94 ILE A CA 1
ATOM 715 C C . ILE A 1 94 ? 12.831 -8.072 -0.385 1.00 91.88 94 ILE A C 1
ATOM 717 O O . ILE A 1 94 ? 12.976 -8.693 -1.435 1.00 91.88 94 ILE A O 1
ATOM 721 N N . THR A 1 95 ? 12.785 -6.739 -0.378 1.00 91.38 95 THR A N 1
ATOM 722 C CA . THR A 1 95 ? 12.732 -5.903 -1.592 1.00 91.38 95 THR A CA 1
ATOM 723 C C . THR A 1 95 ? 13.901 -6.157 -2.559 1.00 91.38 95 THR A C 1
ATOM 725 O O . THR A 1 95 ? 13.641 -6.296 -3.760 1.00 91.38 95 THR A O 1
ATOM 728 N N . PRO A 1 96 ? 15.172 -6.277 -2.108 1.00 90.62 96 PRO A N 1
ATOM 729 C CA . PRO A 1 96 ? 16.280 -6.665 -2.984 1.00 90.62 96 PRO A CA 1
ATOM 730 C C . PRO A 1 96 ? 16.141 -8.079 -3.562 1.00 90.62 96 PRO A C 1
ATOM 732 O O . PRO A 1 96 ? 16.517 -8.304 -4.713 1.00 90.62 96 PRO A O 1
ATOM 735 N N . LEU A 1 97 ? 15.604 -9.026 -2.785 1.00 91.75 97 LEU A N 1
ATOM 736 C CA . LEU A 1 97 ? 15.383 -10.410 -3.222 1.00 91.75 97 LEU A CA 1
ATOM 737 C C . LEU A 1 97 ? 14.270 -10.485 -4.269 1.00 91.75 97 LEU A C 1
ATOM 739 O O . LEU A 1 97 ? 14.415 -11.164 -5.281 1.00 91.75 97 LEU A O 1
ATOM 743 N N . VAL A 1 98 ? 13.184 -9.739 -4.058 1.00 92.50 98 VAL A N 1
ATOM 744 C CA . VAL A 1 98 ? 12.075 -9.600 -5.009 1.00 92.50 98 VAL A CA 1
ATOM 745 C C . VAL A 1 98 ? 12.539 -8.917 -6.290 1.00 92.50 98 VAL A C 1
ATOM 747 O O . VAL A 1 98 ? 12.185 -9.370 -7.374 1.00 92.50 98 VAL A O 1
ATOM 750 N N . GLY A 1 99 ? 13.378 -7.881 -6.187 1.00 90.69 99 GLY A N 1
ATOM 751 C CA . GLY A 1 99 ? 13.983 -7.221 -7.344 1.00 90.69 99 GLY A CA 1
ATOM 752 C C . GLY A 1 99 ? 14.780 -8.201 -8.207 1.00 90.69 99 GLY A C 1
ATOM 753 O O . GLY A 1 99 ? 14.441 -8.399 -9.372 1.00 90.69 99 GLY A O 1
ATOM 754 N N . GLN A 1 100 ? 15.757 -8.889 -7.608 1.00 91.44 100 GLN A N 1
ATOM 755 C CA . GLN A 1 100 ? 16.583 -9.889 -8.301 1.00 91.44 100 GLN A CA 1
ATOM 756 C C . GLN A 1 100 ? 15.756 -11.064 -8.837 1.00 91.44 100 GLN A C 1
ATOM 758 O O . GLN A 1 100 ? 15.960 -11.517 -9.960 1.00 91.44 100 GLN A O 1
ATOM 763 N N . GLY A 1 101 ? 14.779 -11.542 -8.061 1.00 90.44 101 GLY A N 1
ATOM 764 C CA . GLY A 1 101 ? 13.848 -12.575 -8.507 1.00 90.44 101 GLY A CA 1
ATOM 765 C C . GLY A 1 101 ? 13.054 -12.135 -9.737 1.00 90.44 101 GLY A C 1
ATOM 766 O O . GLY A 1 101 ? 12.887 -12.915 -10.675 1.00 90.44 101 GLY A O 1
ATOM 767 N N . SER A 1 102 ? 12.623 -10.871 -9.779 1.00 94.06 102 SER A N 1
ATOM 768 C CA . SER A 1 102 ? 11.902 -10.307 -10.924 1.00 94.06 102 SER A CA 1
ATOM 769 C C . SER A 1 102 ? 12.756 -10.189 -12.185 1.00 94.06 102 SER A C 1
ATOM 771 O O . SER A 1 102 ? 12.213 -10.248 -13.288 1.00 94.06 102 SER A O 1
ATOM 773 N N . ASP A 1 103 ? 14.078 -10.076 -12.043 1.00 91.94 103 ASP A N 1
ATOM 774 C CA . ASP A 1 103 ? 14.994 -10.052 -13.183 1.00 91.94 103 ASP A CA 1
ATOM 775 C C . ASP A 1 103 ? 15.151 -11.451 -13.814 1.00 91.94 103 ASP A C 1
ATOM 777 O O . ASP A 1 103 ? 15.310 -11.557 -15.028 1.00 91.94 103 ASP A O 1
ATOM 781 N N . ILE A 1 104 ? 15.040 -12.530 -13.025 1.00 94.25 104 ILE A N 1
ATOM 782 C CA . ILE A 1 104 ? 15.189 -13.921 -13.500 1.00 94.25 104 ILE A CA 1
ATOM 783 C C . ILE A 1 104 ? 13.866 -14.491 -14.029 1.00 94.25 104 ILE A C 1
ATOM 785 O O . ILE A 1 104 ? 13.814 -15.040 -15.127 1.00 94.25 104 ILE A O 1
ATOM 789 N N . TYR A 1 105 ? 12.788 -14.379 -13.248 1.00 91.81 105 TYR A N 1
ATOM 790 C CA . TYR A 1 105 ? 11.482 -14.973 -13.580 1.00 91.81 105 TYR A CA 1
ATOM 791 C C . TYR A 1 105 ? 10.578 -14.029 -14.392 1.00 91.81 105 TYR A C 1
ATOM 793 O O . TYR A 1 105 ? 9.460 -14.388 -14.766 1.00 91.81 105 TYR A O 1
ATOM 801 N N . GLY A 1 106 ? 11.064 -12.818 -14.677 1.00 91.69 106 GLY A N 1
ATOM 802 C CA . GLY A 1 106 ? 10.335 -11.760 -15.360 1.00 91.69 106 GLY A CA 1
ATOM 803 C C . GLY A 1 106 ? 9.533 -10.872 -14.406 1.00 91.69 106 GLY A C 1
ATOM 804 O O . GLY A 1 106 ? 9.108 -11.279 -13.326 1.00 91.69 106 GLY A O 1
ATOM 805 N N . ARG A 1 107 ? 9.292 -9.624 -14.824 1.00 91.75 107 ARG A N 1
ATOM 806 C CA . ARG A 1 107 ? 8.674 -8.596 -13.965 1.00 91.75 107 ARG A CA 1
ATOM 807 C C . ARG A 1 107 ? 7.167 -8.765 -13.774 1.00 91.75 107 ARG A C 1
ATOM 809 O O . ARG A 1 107 ? 6.635 -8.463 -12.708 1.00 91.75 107 ARG A O 1
ATOM 816 N N . LYS A 1 108 ? 6.467 -9.257 -14.803 1.00 91.25 108 LYS A N 1
ATOM 817 C CA . LYS A 1 108 ? 4.994 -9.337 -14.824 1.00 91.25 108 LYS A CA 1
ATOM 818 C C . LYS A 1 108 ? 4.405 -10.175 -13.675 1.00 91.25 108 LYS A C 1
ATOM 820 O O . LYS A 1 108 ? 3.485 -9.669 -13.040 1.00 91.25 108 LYS A O 1
ATOM 825 N N . PRO A 1 109 ? 4.898 -11.391 -13.359 1.00 92.19 109 PRO A N 1
ATOM 826 C CA . PRO A 1 109 ? 4.348 -12.194 -12.263 1.00 92.19 109 PRO A CA 1
ATOM 827 C C . PRO A 1 109 ? 4.418 -11.494 -10.903 1.00 92.19 109 PRO A C 1
ATOM 829 O O . PRO A 1 109 ? 3.448 -11.530 -10.154 1.00 92.19 109 PRO A O 1
ATOM 832 N N . PHE A 1 110 ? 5.522 -10.800 -10.609 1.00 92.81 110 PHE A N 1
ATOM 833 C CA . PHE A 1 110 ? 5.681 -10.053 -9.357 1.00 92.81 110 PHE A CA 1
ATOM 834 C C . PHE A 1 110 ? 4.734 -8.856 -9.276 1.00 92.81 110 PHE A C 1
ATOM 836 O O . PHE A 1 110 ? 4.137 -8.623 -8.229 1.00 92.81 110 PHE A O 1
ATOM 843 N N . LEU A 1 111 ? 4.547 -8.134 -10.387 1.00 91.25 111 LEU A N 1
ATOM 844 C CA . LEU A 1 111 ? 3.566 -7.049 -10.454 1.00 91.25 111 LEU A CA 1
ATOM 845 C C . LEU A 1 111 ? 2.140 -7.576 -10.253 1.00 91.25 111 LEU A C 1
ATOM 847 O O . LEU A 1 111 ? 1.394 -7.007 -9.468 1.00 91.25 111 LEU A O 1
ATOM 851 N N . VAL A 1 112 ? 1.766 -8.682 -10.903 1.00 91.88 112 VAL A N 1
ATOM 852 C CA . VAL A 1 112 ? 0.438 -9.297 -10.730 1.00 91.88 112 VAL A CA 1
ATOM 853 C C . VAL A 1 112 ? 0.235 -9.781 -9.294 1.00 91.88 112 VAL A C 1
ATOM 855 O O . VAL A 1 112 ? -0.816 -9.521 -8.717 1.00 91.88 112 VAL A O 1
ATOM 858 N N . ALA A 1 113 ? 1.238 -10.423 -8.691 1.00 91.12 113 ALA A N 1
ATOM 859 C CA . ALA A 1 113 ? 1.180 -10.855 -7.296 1.00 91.12 113 ALA A CA 1
ATOM 860 C C . ALA A 1 113 ? 0.955 -9.674 -6.338 1.00 91.12 113 ALA A C 1
ATOM 862 O O . ALA A 1 113 ? 0.134 -9.773 -5.427 1.00 91.12 113 ALA A O 1
ATOM 863 N N . ALA A 1 114 ? 1.612 -8.537 -6.588 1.00 89.31 114 ALA A N 1
ATOM 864 C CA . ALA A 1 114 ? 1.368 -7.310 -5.836 1.00 89.31 114 ALA A CA 1
ATOM 865 C C . ALA A 1 114 ? -0.086 -6.858 -5.973 1.00 89.31 114 ALA A C 1
ATOM 867 O O . ALA A 1 114 ? -0.756 -6.623 -4.972 1.00 89.31 114 ALA A O 1
ATOM 868 N N . GLN A 1 115 ? -0.606 -6.804 -7.203 1.00 90.50 115 GLN A N 1
ATOM 869 C CA . GLN A 1 115 ? -1.989 -6.389 -7.448 1.00 90.50 115 GLN A CA 1
ATOM 870 C C . GLN A 1 115 ? -3.004 -7.312 -6.762 1.00 90.50 115 GLN A C 1
ATOM 872 O O . GLN A 1 115 ? -3.992 -6.831 -6.215 1.00 90.50 115 GLN A O 1
ATOM 877 N N . VAL A 1 116 ? -2.745 -8.622 -6.701 1.00 91.19 116 VAL A N 1
ATOM 878 C CA . VAL A 1 116 ? -3.586 -9.552 -5.930 1.00 91.19 116 VAL A CA 1
ATOM 879 C C . VAL A 1 116 ? -3.596 -9.177 -4.445 1.00 91.19 116 VAL A C 1
ATOM 881 O O . VAL A 1 116 ? -4.670 -9.123 -3.850 1.00 91.19 116 VAL A O 1
ATOM 884 N N . LEU A 1 117 ? -2.445 -8.850 -3.849 1.00 89.56 117 LEU A N 1
ATOM 885 C CA . LEU A 1 117 ? -2.385 -8.388 -2.457 1.00 89.56 117 LEU A CA 1
ATOM 886 C C . LEU A 1 117 ? -3.119 -7.054 -2.250 1.00 89.56 117 LEU A C 1
ATOM 888 O O . LEU A 1 117 ? -3.852 -6.921 -1.268 1.00 89.56 117 LEU A O 1
ATOM 892 N N . HIS A 1 118 ? -2.990 -6.105 -3.186 1.00 87.75 118 HIS A N 1
ATOM 893 C CA . HIS A 1 118 ? -3.731 -4.836 -3.159 1.00 87.75 118 HIS A CA 1
ATOM 894 C C . HIS A 1 118 ? -5.244 -5.033 -3.198 1.00 87.75 118 HIS A C 1
ATOM 896 O O . HIS A 1 118 ? -5.966 -4.232 -2.614 1.00 87.75 118 HIS A O 1
ATOM 902 N N . VAL A 1 119 ? -5.725 -6.086 -3.862 1.00 88.69 119 VAL A N 1
ATOM 903 C CA . VAL A 1 119 ? -7.147 -6.437 -3.893 1.00 88.69 119 VAL A CA 1
ATOM 904 C C . VAL A 1 119 ? -7.557 -7.145 -2.604 1.00 88.69 119 VAL A C 1
ATOM 906 O O . VAL A 1 119 ? -8.541 -6.761 -1.985 1.00 88.69 119 VAL A O 1
ATOM 909 N N . VAL A 1 120 ? -6.809 -8.152 -2.151 1.00 89.88 120 VAL A N 1
ATOM 910 C CA . VAL A 1 120 ? -7.162 -8.930 -0.949 1.00 89.88 120 VAL A CA 1
ATOM 911 C C . VAL A 1 120 ? -7.238 -8.042 0.299 1.00 89.88 120 VAL A C 1
ATOM 913 O O . VAL A 1 120 ? -8.131 -8.221 1.128 1.00 89.88 120 VAL A O 1
ATOM 916 N N . TYR A 1 121 ? -6.354 -7.049 0.412 1.00 87.38 121 TYR A N 1
ATOM 917 C CA . TYR A 1 121 ? -6.296 -6.123 1.543 1.00 87.38 121 TYR A CA 1
ATOM 918 C C . TYR A 1 121 ? -7.646 -5.435 1.878 1.00 87.38 121 TYR A C 1
ATOM 920 O O . TYR A 1 121 ? -8.156 -5.676 2.977 1.00 87.38 121 TYR A O 1
ATOM 928 N N . PRO A 1 122 ? -8.297 -4.661 0.982 1.00 85.94 122 PRO A N 1
ATOM 929 C CA . PRO A 1 122 ? -9.612 -4.062 1.235 1.00 85.94 122 PRO A CA 1
ATOM 930 C C . PRO A 1 122 ? -10.723 -5.085 1.485 1.00 85.94 122 PRO A C 1
ATOM 932 O O . PRO A 1 122 ? -11.628 -4.828 2.279 1.00 85.94 122 PRO A O 1
ATOM 935 N N . PHE A 1 123 ? -10.674 -6.257 0.845 1.00 87.38 123 PHE A N 1
ATOM 936 C CA . PHE A 1 123 ? -11.692 -7.286 1.074 1.00 87.38 123 PHE A CA 1
ATOM 937 C C . PHE A 1 123 ? -11.680 -7.794 2.520 1.00 87.38 123 PHE A C 1
ATOM 939 O O . PHE A 1 123 ? -12.747 -8.065 3.070 1.00 87.38 123 PHE A O 1
ATOM 946 N N . THR A 1 124 ? -10.514 -7.862 3.172 1.00 88.00 124 THR A N 1
ATOM 947 C CA . THR A 1 124 ? -10.448 -8.288 4.580 1.00 88.00 124 THR A CA 1
ATOM 948 C C . THR A 1 124 ? -11.097 -7.303 5.546 1.00 88.00 124 THR A C 1
ATOM 950 O O . THR A 1 124 ? -11.808 -7.734 6.453 1.00 88.00 124 THR A O 1
ATOM 953 N N . ILE A 1 125 ? -10.936 -5.992 5.336 1.00 85.44 125 ILE A N 1
ATOM 954 C CA . ILE A 1 125 ? -11.626 -5.001 6.172 1.00 85.44 125 ILE A CA 1
ATOM 955 C C . ILE A 1 125 ? -13.126 -4.958 5.859 1.00 85.44 125 ILE A C 1
ATOM 957 O O . ILE A 1 125 ? -13.942 -4.792 6.759 1.00 85.44 125 ILE A O 1
ATOM 961 N N . MET A 1 126 ? -13.527 -5.185 4.606 1.00 83.62 126 MET A N 1
ATOM 962 C CA . MET A 1 126 ? -14.945 -5.267 4.255 1.00 83.62 126 MET A CA 1
ATOM 963 C C . MET A 1 126 ? -15.622 -6.488 4.896 1.00 83.62 126 MET A C 1
ATOM 965 O O . MET A 1 126 ? -16.753 -6.382 5.370 1.00 83.62 126 MET A O 1
ATOM 969 N N . LEU A 1 127 ? -14.921 -7.627 4.967 1.00 82.38 127 LEU A N 1
ATOM 970 C CA . LEU A 1 127 ? -15.388 -8.814 5.685 1.00 82.38 127 LEU A CA 1
ATOM 971 C C . LEU A 1 127 ? -15.656 -8.487 7.160 1.00 82.38 127 LEU A C 1
ATOM 973 O O . LEU A 1 127 ? -16.684 -8.882 7.706 1.00 82.38 127 LEU A O 1
ATOM 977 N N . PHE A 1 128 ? -14.763 -7.712 7.774 1.00 80.06 128 PHE A N 1
ATOM 978 C CA . PHE A 1 128 ? -14.929 -7.218 9.133 1.00 80.06 128 PHE A CA 1
ATOM 979 C C . PHE A 1 128 ? -16.166 -6.309 9.272 1.00 80.06 128 PHE A C 1
ATOM 981 O O . PHE A 1 128 ? -17.079 -6.623 10.036 1.00 80.06 128 PHE A O 1
ATOM 988 N N . CYS A 1 129 ? -16.236 -5.226 8.492 1.00 78.88 129 CYS A N 1
ATOM 989 C CA . CYS A 1 129 ? -17.284 -4.210 8.627 1.00 78.88 129 CYS A CA 1
ATOM 990 C C . CYS A 1 129 ? -18.699 -4.737 8.336 1.00 78.88 129 CYS A C 1
ATOM 992 O O . CYS A 1 129 ? -19.660 -4.243 8.919 1.00 78.88 129 CYS A O 1
ATOM 994 N N . ILE A 1 130 ? -18.847 -5.709 7.427 1.00 80.56 130 ILE A N 1
ATOM 995 C CA . ILE A 1 130 ? -20.161 -6.241 7.026 1.00 80.56 130 ILE A CA 1
ATOM 996 C C . ILE A 1 130 ? -20.551 -7.466 7.857 1.00 80.56 130 ILE A C 1
ATOM 998 O O . ILE A 1 130 ? -21.697 -7.573 8.293 1.00 80.56 130 ILE A O 1
ATOM 1002 N N . TYR A 1 131 ? -19.620 -8.397 8.082 1.00 77.94 131 TYR A N 1
ATOM 1003 C CA . TYR A 1 131 ? -19.931 -9.702 8.674 1.00 77.94 131 TYR A CA 1
ATOM 1004 C C . TYR A 1 131 ? -19.541 -9.822 10.152 1.00 77.94 131 TYR A C 1
ATOM 1006 O O . TYR A 1 131 ? -19.766 -10.878 10.738 1.00 77.94 131 TYR A O 1
ATOM 1014 N N . ASN A 1 132 ? -18.997 -8.766 10.775 1.00 73.50 132 ASN A N 1
ATOM 1015 C CA . ASN A 1 132 ? -18.551 -8.766 12.177 1.00 73.50 132 ASN A CA 1
ATOM 1016 C C . ASN A 1 132 ? -17.580 -9.916 12.510 1.00 73.50 132 ASN A C 1
ATOM 1018 O O . ASN A 1 132 ? -17.619 -10.474 13.607 1.00 73.50 132 ASN A O 1
ATOM 1022 N N . HIS A 1 133 ? -16.735 -10.299 11.550 1.00 77.12 133 HIS A N 1
ATOM 1023 C CA . HIS A 1 133 ? -15.712 -11.320 11.763 1.00 77.12 133 HIS A CA 1
ATOM 1024 C C . HIS A 1 133 ? -14.553 -10.774 12.621 1.00 77.12 133 HIS A C 1
ATOM 1026 O O . HIS A 1 133 ? -14.508 -9.594 12.941 1.00 77.12 133 HIS A O 1
ATOM 1032 N N . ASP A 1 134 ? -13.600 -11.620 12.993 1.00 82.12 134 ASP A N 1
ATOM 1033 C CA . ASP A 1 134 ? -12.379 -11.212 13.701 1.00 82.12 134 ASP A CA 1
ATOM 1034 C C . ASP A 1 134 ? -11.486 -10.263 12.859 1.00 82.12 134 ASP A C 1
ATOM 1036 O O . ASP A 1 134 ? -11.129 -10.573 11.715 1.00 82.12 134 ASP A O 1
ATOM 1040 N N . ILE A 1 135 ? -11.090 -9.118 13.436 1.00 85.81 135 ILE A N 1
ATOM 1041 C CA . ILE A 1 135 ? -10.224 -8.113 12.797 1.00 85.81 135 ILE A CA 1
ATOM 1042 C C . ILE A 1 135 ? -8.754 -8.553 12.674 1.00 85.81 135 ILE A C 1
ATOM 1044 O O . ILE A 1 135 ? -7.986 -7.960 11.914 1.00 85.81 135 ILE A O 1
ATOM 1048 N N . HIS A 1 136 ? -8.312 -9.580 13.404 1.00 86.81 136 HIS A N 1
ATOM 1049 C CA . HIS A 1 136 ? -6.919 -10.031 13.393 1.00 86.81 136 HIS A CA 1
ATOM 1050 C C . HIS A 1 136 ? -6.470 -10.507 12.004 1.00 86.81 136 HIS A C 1
ATOM 1052 O O . HIS A 1 136 ? -5.313 -10.303 11.627 1.00 86.81 136 HIS A O 1
ATOM 1058 N N . ILE A 1 137 ? -7.390 -11.042 11.192 1.00 89.00 137 ILE A N 1
ATOM 1059 C CA . ILE A 1 137 ? -7.124 -11.417 9.793 1.00 89.00 137 ILE A CA 1
ATOM 1060 C C . ILE A 1 137 ? -6.671 -10.196 8.982 1.00 89.00 137 ILE A C 1
ATOM 1062 O O . ILE A 1 137 ? -5.707 -10.285 8.219 1.00 89.00 137 ILE A O 1
ATOM 1066 N N . TYR A 1 138 ? -7.312 -9.040 9.185 1.00 90.69 138 TYR A N 1
ATOM 1067 C CA . TYR A 1 138 ? -6.910 -7.793 8.537 1.00 90.69 138 TYR A CA 1
ATOM 1068 C C . TYR A 1 138 ? -5.479 -7.402 8.928 1.00 90.69 138 TYR A C 1
ATOM 1070 O O . TYR A 1 138 ? -4.688 -7.054 8.056 1.00 90.69 138 TYR A O 1
ATOM 1078 N N . PHE A 1 139 ? -5.098 -7.522 10.203 1.00 91.12 139 PHE A N 1
ATOM 1079 C CA . PHE A 1 139 ? -3.737 -7.205 10.651 1.00 91.12 139 PHE A CA 1
ATOM 1080 C C . PHE A 1 139 ? -2.675 -8.143 10.061 1.00 91.12 139 PHE A C 1
ATOM 1082 O O . PHE A 1 139 ? -1.593 -7.680 9.693 1.00 91.12 139 PHE A O 1
ATOM 1089 N N . ILE A 1 140 ? -2.986 -9.432 9.902 1.00 91.81 140 ILE A N 1
ATOM 1090 C CA . ILE A 1 140 ? -2.098 -10.403 9.243 1.00 91.81 140 ILE A CA 1
ATOM 1091 C C . ILE A 1 140 ? -1.923 -10.048 7.763 1.00 91.81 140 ILE A C 1
ATOM 1093 O O . ILE A 1 140 ? -0.796 -9.961 7.275 1.00 91.81 140 ILE A O 1
ATOM 1097 N N . VAL A 1 141 ? -3.018 -9.788 7.043 1.00 91.56 141 VAL A N 1
ATOM 1098 C CA . VAL A 1 141 ? -2.951 -9.406 5.624 1.00 91.56 141 VAL A CA 1
ATOM 1099 C C . VAL A 1 141 ? -2.247 -8.064 5.449 1.00 91.56 141 VAL A C 1
ATOM 1101 O O . VAL A 1 141 ? -1.400 -7.936 4.567 1.00 91.56 141 VAL A O 1
ATOM 1104 N N . LYS A 1 142 ? -2.509 -7.092 6.328 1.00 90.38 142 LYS A N 1
ATOM 1105 C CA . LYS A 1 142 ? -1.795 -5.813 6.374 1.00 90.38 142 LYS A CA 1
ATOM 1106 C C . LYS A 1 142 ? -0.293 -6.026 6.537 1.00 90.38 142 LYS A C 1
ATOM 1108 O O . LYS A 1 142 ? 0.491 -5.372 5.854 1.00 90.38 142 LYS A O 1
ATOM 1113 N N . PHE A 1 143 ? 0.123 -6.919 7.426 1.00 92.62 143 PHE A N 1
ATOM 1114 C CA . PHE A 1 143 ? 1.532 -7.235 7.632 1.00 92.62 143 PHE A CA 1
ATOM 1115 C C . PHE A 1 143 ? 2.181 -7.837 6.376 1.00 92.62 143 PHE A C 1
ATOM 1117 O O . PHE A 1 143 ? 3.241 -7.368 5.959 1.00 92.62 143 PHE A O 1
ATOM 1124 N N . VAL A 1 144 ? 1.534 -8.815 5.734 1.00 92.19 144 VAL A N 1
ATOM 1125 C CA . VAL A 1 144 ? 2.020 -9.418 4.478 1.00 92.19 144 VAL A CA 1
ATOM 1126 C C . VAL A 1 144 ? 2.119 -8.366 3.375 1.00 92.19 144 VAL A C 1
ATOM 1128 O O . VAL A 1 144 ? 3.146 -8.262 2.710 1.00 92.19 144 VAL A O 1
ATOM 1131 N N . TYR A 1 145 ? 1.086 -7.537 3.238 1.00 90.12 145 TYR A N 1
ATOM 1132 C CA . TYR A 1 145 ? 1.044 -6.425 2.298 1.00 90.12 145 TYR A CA 1
ATOM 1133 C C . TYR A 1 145 ? 2.213 -5.448 2.503 1.00 90.12 145 TYR A C 1
ATOM 1135 O O . TYR A 1 145 ? 2.949 -5.157 1.567 1.00 90.12 145 TYR A O 1
ATOM 1143 N N . ASN A 1 146 ? 2.458 -5.011 3.744 1.00 89.88 146 ASN A N 1
ATOM 1144 C CA . ASN A 1 146 ? 3.582 -4.125 4.067 1.00 89.88 146 ASN A CA 1
ATOM 1145 C C . ASN A 1 146 ? 4.951 -4.812 3.943 1.00 89.88 146 ASN A C 1
ATOM 1147 O O . ASN A 1 146 ? 5.962 -4.123 3.879 1.00 89.88 146 ASN A O 1
ATOM 1151 N N . SER A 1 147 ? 5.004 -6.144 3.926 1.00 89.00 147 SER A N 1
ATOM 1152 C CA . SER A 1 147 ? 6.247 -6.903 3.747 1.00 89.00 147 SER A CA 1
ATOM 1153 C C . SER A 1 147 ? 6.621 -7.074 2.274 1.00 89.00 147 SER A C 1
ATOM 1155 O O . SER A 1 147 ? 7.796 -7.243 1.955 1.00 89.00 147 SER A O 1
ATOM 1157 N N . PHE A 1 148 ? 5.640 -7.031 1.368 1.00 87.88 148 PHE A N 1
ATOM 1158 C CA . PHE A 1 148 ? 5.831 -7.246 -0.064 1.00 87.88 148 PHE A CA 1
ATOM 1159 C C . PHE A 1 148 ? 5.652 -5.939 -0.846 1.00 87.88 148 PHE A C 1
ATOM 1161 O O . PHE A 1 148 ? 4.621 -5.707 -1.472 1.00 87.88 148 PHE A O 1
ATOM 1168 N N . LEU A 1 149 ? 6.674 -5.075 -0.825 1.00 81.69 149 LEU A N 1
ATOM 1169 C CA . LEU A 1 149 ? 6.689 -3.870 -1.658 1.00 81.69 149 LEU A CA 1
ATOM 1170 C C . LEU A 1 149 ? 7.312 -4.150 -3.030 1.00 81.69 149 LEU A C 1
ATOM 1172 O O . LEU A 1 149 ? 8.440 -4.627 -3.140 1.00 81.69 149 LEU A O 1
ATOM 1176 N N . THR A 1 150 ? 6.612 -3.761 -4.096 1.00 84.06 150 THR A N 1
ATOM 1177 C CA . THR A 1 150 ? 7.082 -3.918 -5.484 1.00 84.06 150 THR A CA 1
ATOM 1178 C C . THR A 1 150 ? 7.659 -2.651 -6.099 1.00 84.06 150 THR A C 1
ATOM 1180 O O . THR A 1 150 ? 7.843 -2.589 -7.314 1.00 84.06 150 THR A O 1
ATOM 1183 N N . GLY A 1 151 ? 7.996 -1.647 -5.285 1.00 85.31 151 GLY A N 1
ATOM 1184 C CA . GLY A 1 151 ? 8.596 -0.398 -5.766 1.00 85.31 151 GLY A CA 1
ATOM 1185 C C . GLY A 1 151 ? 9.868 -0.626 -6.592 1.00 85.31 151 GLY A C 1
ATOM 1186 O O . GLY A 1 151 ? 10.045 0.003 -7.634 1.00 85.31 151 GLY A O 1
ATOM 1187 N N . SER A 1 152 ? 10.705 -1.593 -6.198 1.00 88.50 152 SER A N 1
ATOM 1188 C CA . SER A 1 152 ? 11.902 -1.987 -6.956 1.00 88.50 152 SER A CA 1
ATOM 1189 C C . SER A 1 152 ? 11.561 -2.570 -8.333 1.00 88.50 152 SER A C 1
ATOM 1191 O O . SER A 1 152 ? 12.176 -2.195 -9.330 1.00 88.50 152 SER A O 1
ATOM 1193 N N . VAL A 1 153 ? 10.542 -3.431 -8.411 1.00 92.00 153 VAL A N 1
ATOM 1194 C CA . VAL A 1 153 ? 10.088 -4.075 -9.656 1.00 92.00 153 VAL A CA 1
ATOM 1195 C C . VAL A 1 153 ? 9.449 -3.060 -10.602 1.00 92.00 153 VAL A C 1
ATOM 1197 O O . VAL A 1 153 ? 9.712 -3.092 -11.805 1.00 92.00 153 VAL A O 1
ATOM 1200 N N . VAL A 1 154 ? 8.639 -2.133 -10.078 1.00 91.56 154 VAL A N 1
ATOM 1201 C CA . VAL A 1 154 ? 8.051 -1.033 -10.861 1.00 91.56 154 VAL A CA 1
ATOM 1202 C C . VAL A 1 154 ? 9.155 -0.136 -11.407 1.00 91.56 154 VAL A C 1
ATOM 1204 O O . VAL A 1 154 ? 9.165 0.153 -12.604 1.00 91.56 154 VAL A O 1
ATOM 1207 N N . ALA A 1 155 ? 10.122 0.246 -10.567 1.00 91.31 155 ALA A N 1
ATOM 1208 C CA . ALA A 1 155 ? 11.221 1.097 -10.996 1.00 91.31 155 ALA A CA 1
ATOM 1209 C C . ALA A 1 155 ? 12.038 0.438 -12.117 1.00 91.31 155 ALA A C 1
ATOM 1211 O O . ALA A 1 155 ? 12.275 1.030 -13.169 1.00 91.31 155 ALA A O 1
ATOM 1212 N N . ALA A 1 156 ? 12.383 -0.832 -11.939 1.00 92.44 156 ALA A N 1
ATOM 1213 C CA . ALA A 1 156 ? 13.114 -1.586 -12.940 1.00 92.44 156 ALA A CA 1
ATOM 1214 C C . ALA A 1 156 ? 12.291 -1.811 -14.231 1.00 92.44 156 ALA A C 1
ATOM 1216 O O . ALA A 1 156 ? 12.834 -1.727 -15.330 1.00 92.44 156 ALA A O 1
ATOM 1217 N N . SER A 1 157 ? 10.963 -1.959 -14.136 1.00 92.88 157 SER A N 1
ATOM 1218 C CA . SER A 1 157 ? 10.069 -2.019 -15.309 1.00 92.88 157 SER A CA 1
ATOM 1219 C C . SER A 1 157 ? 10.075 -0.717 -16.122 1.00 92.88 157 SER A C 1
ATOM 1221 O O . SER A 1 157 ? 10.075 -0.745 -17.355 1.00 92.88 157 SER A O 1
ATOM 1223 N N . VAL A 1 158 ? 10.112 0.437 -15.447 1.00 93.31 158 VAL A N 1
ATOM 1224 C CA . VAL A 1 158 ? 10.254 1.748 -16.103 1.00 93.31 158 VAL A CA 1
ATOM 1225 C C . VAL A 1 158 ? 11.629 1.870 -16.759 1.00 93.31 158 VAL A C 1
ATOM 1227 O O . VAL A 1 158 ? 11.723 2.337 -17.895 1.00 93.31 158 VAL A O 1
ATOM 1230 N N . ALA A 1 159 ? 12.689 1.421 -16.083 1.00 92.81 159 ALA A N 1
ATOM 1231 C CA . ALA A 1 159 ? 14.046 1.458 -16.619 1.00 92.81 159 ALA A CA 1
ATOM 1232 C C . ALA A 1 159 ? 14.202 0.622 -17.901 1.00 92.81 159 ALA A C 1
ATOM 1234 O O . ALA A 1 159 ? 14.902 1.061 -18.817 1.00 92.81 159 ALA A O 1
ATOM 1235 N N . ASP A 1 160 ? 13.533 -0.526 -17.989 1.00 91.69 160 ASP A N 1
ATOM 1236 C CA . ASP A 1 160 ? 13.559 -1.387 -19.177 1.00 91.69 160 ASP A CA 1
ATOM 1237 C C . ASP A 1 160 ? 12.779 -0.799 -20.358 1.00 91.69 160 ASP A C 1
ATOM 1239 O O . ASP A 1 160 ? 13.114 -1.050 -21.514 1.00 91.69 160 ASP A O 1
ATOM 1243 N N . THR A 1 161 ? 11.745 -0.003 -20.077 1.00 91.25 161 THR A N 1
ATOM 1244 C CA . THR A 1 161 ? 10.842 0.540 -21.105 1.00 91.25 161 THR A CA 1
ATOM 1245 C C . THR A 1 161 ? 11.310 1.899 -21.633 1.00 91.25 161 THR A C 1
ATOM 1247 O O . THR A 1 161 ? 11.107 2.226 -22.802 1.00 91.25 161 THR A O 1
ATOM 1250 N N . VAL A 1 162 ? 11.933 2.717 -20.779 1.00 93.06 162 VAL A N 1
ATOM 1251 C CA . VAL A 1 162 ? 12.266 4.117 -21.076 1.00 93.06 162 VAL A CA 1
ATOM 1252 C C . VAL A 1 162 ? 13.772 4.305 -21.250 1.00 93.06 162 VAL A C 1
ATOM 1254 O O . VAL A 1 162 ? 14.587 3.852 -20.439 1.00 93.06 162 VAL A O 1
ATOM 1257 N N . SER A 1 163 ? 14.151 5.046 -22.296 1.00 90.75 163 SER A N 1
ATOM 1258 C CA . SER A 1 163 ? 15.548 5.391 -22.569 1.00 90.75 163 SER A CA 1
ATOM 1259 C C . SER A 1 163 ? 16.183 6.160 -21.397 1.00 90.75 163 SER A C 1
ATOM 1261 O O . SER A 1 163 ? 15.508 6.987 -20.779 1.00 90.75 163 SER A O 1
ATOM 1263 N N . PRO A 1 164 ? 17.485 5.962 -21.097 1.00 91.31 164 PRO A N 1
ATOM 1264 C CA . PRO A 1 164 ? 18.134 6.531 -19.910 1.00 91.31 164 PRO A CA 1
ATOM 1265 C C . PRO A 1 164 ? 17.930 8.038 -19.717 1.00 91.31 164 PRO A C 1
ATOM 1267 O O . PRO A 1 164 ? 17.738 8.487 -18.592 1.00 91.31 164 PRO A O 1
ATOM 1270 N N . HIS A 1 165 ? 17.905 8.800 -20.812 1.00 89.56 165 HIS A N 1
ATOM 1271 C CA . HIS A 1 165 ? 17.733 10.252 -20.793 1.00 89.56 165 HIS A CA 1
ATOM 1272 C C . HIS A 1 165 ? 16.334 10.705 -20.335 1.00 89.56 165 HIS A C 1
ATOM 1274 O O . HIS A 1 165 ? 16.191 11.770 -19.747 1.00 89.56 165 HIS A O 1
ATOM 1280 N N . ASN A 1 166 ? 15.301 9.890 -20.571 1.00 92.00 166 ASN A N 1
ATOM 1281 C CA . ASN A 1 166 ? 13.909 10.222 -20.254 1.00 92.00 166 ASN A CA 1
ATOM 1282 C C . ASN A 1 166 ? 13.408 9.546 -18.962 1.00 92.00 166 ASN A C 1
ATOM 1284 O O . ASN A 1 166 ? 12.267 9.768 -18.554 1.00 92.00 166 ASN A O 1
ATOM 1288 N N . ARG A 1 167 ? 14.234 8.722 -18.295 1.00 91.94 167 ARG A N 1
ATOM 1289 C CA . ARG A 1 167 ? 13.835 7.980 -17.082 1.00 91.94 167 ARG A CA 1
ATOM 1290 C C . ARG A 1 167 ? 13.444 8.901 -15.932 1.00 91.94 167 ARG A C 1
ATOM 1292 O O . ARG A 1 167 ? 12.465 8.624 -15.252 1.00 91.94 167 ARG A O 1
ATOM 1299 N N . THR A 1 168 ? 14.154 10.013 -15.745 1.00 91.50 168 THR A N 1
ATOM 1300 C CA . THR A 1 168 ? 13.823 11.001 -14.705 1.00 91.50 168 THR A CA 1
ATOM 1301 C C . THR A 1 168 ? 12.413 11.556 -14.898 1.00 91.50 168 THR A C 1
ATOM 1303 O O . THR A 1 168 ? 11.643 11.626 -13.944 1.00 91.50 168 THR A O 1
ATOM 1306 N N . THR A 1 169 ? 12.040 11.877 -16.140 1.00 91.31 169 THR A N 1
ATOM 1307 C CA . THR A 1 169 ? 10.687 12.330 -16.487 1.00 91.31 169 THR A CA 1
ATOM 1308 C C . THR A 1 169 ? 9.647 11.235 -16.247 1.00 91.31 169 THR A C 1
ATOM 1310 O O . THR A 1 169 ? 8.572 11.529 -15.732 1.00 91.31 169 THR A O 1
ATOM 1313 N N . ALA A 1 170 ? 9.966 9.977 -16.570 1.00 93.44 170 ALA A N 1
ATOM 1314 C CA . ALA A 1 170 ? 9.075 8.842 -16.336 1.00 93.44 170 ALA A CA 1
ATOM 1315 C C . ALA A 1 170 ? 8.802 8.616 -14.841 1.00 93.44 170 ALA A C 1
ATOM 1317 O O . ALA A 1 170 ? 7.644 8.535 -14.436 1.00 93.44 170 ALA A O 1
ATOM 1318 N N . TYR A 1 171 ? 9.852 8.576 -14.014 1.00 93.81 171 TYR A N 1
ATOM 1319 C CA . TYR A 1 171 ? 9.714 8.439 -12.564 1.00 93.81 171 TYR A CA 1
ATOM 1320 C C . TYR A 1 171 ? 8.972 9.624 -11.951 1.00 93.81 171 TYR A C 1
ATOM 1322 O O . TYR A 1 171 ? 8.031 9.423 -11.188 1.00 93.81 171 TYR A O 1
ATOM 1330 N N . GLY A 1 172 ? 9.352 10.851 -12.319 1.00 92.88 172 GLY A N 1
ATOM 1331 C CA . GLY A 1 172 ? 8.689 12.059 -11.831 1.00 92.88 172 GLY A CA 1
ATOM 1332 C C . GLY A 1 172 ? 7.199 12.076 -12.170 1.00 92.88 172 GLY A C 1
ATOM 1333 O O . GLY A 1 172 ? 6.378 12.357 -11.302 1.00 92.88 172 GLY A O 1
ATOM 1334 N N . GLY A 1 173 ? 6.838 11.704 -13.401 1.00 93.00 173 GLY A N 1
ATOM 1335 C CA . GLY A 1 173 ? 5.444 11.593 -13.827 1.00 93.00 173 GLY A CA 1
ATOM 1336 C C . GLY A 1 173 ? 4.661 10.534 -13.048 1.00 93.00 173 GLY A C 1
ATOM 1337 O O . GLY A 1 173 ? 3.549 10.810 -12.604 1.00 93.00 173 GLY A O 1
ATOM 1338 N N . LEU A 1 174 ? 5.252 9.356 -12.827 1.00 92.38 174 LEU A N 1
ATOM 1339 C CA . LEU A 1 174 ? 4.629 8.272 -12.061 1.00 92.38 174 LEU A CA 1
ATOM 1340 C C . LEU A 1 174 ? 4.332 8.701 -10.615 1.00 92.38 174 LEU A C 1
ATOM 1342 O O . LEU A 1 174 ? 3.195 8.565 -10.165 1.00 92.38 174 LEU A O 1
ATOM 1346 N N . PHE A 1 175 ? 5.309 9.284 -9.913 1.00 92.06 175 PHE A N 1
ATOM 1347 C CA . PHE A 1 175 ? 5.123 9.753 -8.533 1.00 92.06 175 PHE A CA 1
ATOM 1348 C C . PHE A 1 175 ? 4.163 10.944 -8.428 1.00 9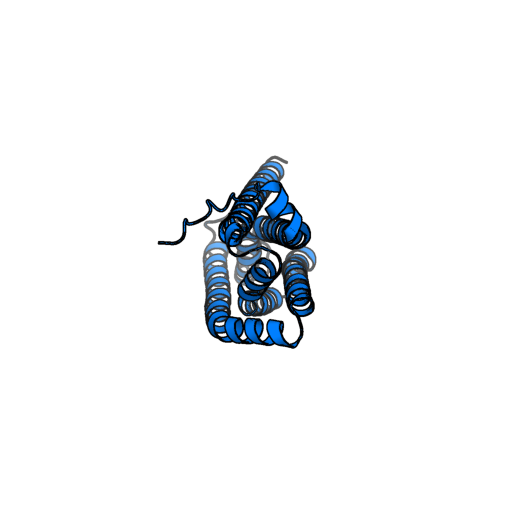2.06 175 PHE A C 1
ATOM 1350 O O . PHE A 1 175 ? 3.376 11.021 -7.481 1.00 92.06 175 PHE A O 1
ATOM 1357 N N . ALA A 1 176 ? 4.189 11.862 -9.399 1.00 94.62 176 ALA A N 1
ATOM 1358 C CA . ALA A 1 176 ? 3.271 12.998 -9.431 1.00 94.62 176 ALA A CA 1
ATOM 1359 C C . ALA A 1 176 ? 1.817 12.531 -9.583 1.00 94.62 176 ALA A C 1
ATOM 1361 O O . ALA A 1 176 ? 0.950 12.947 -8.818 1.00 94.62 176 ALA A O 1
ATOM 1362 N N . ILE A 1 177 ? 1.564 11.619 -10.527 1.00 94.62 177 ILE A N 1
ATOM 1363 C CA . ILE A 1 177 ? 0.240 11.030 -10.747 1.00 94.62 177 ILE A CA 1
ATOM 1364 C C . ILE A 1 177 ? -0.218 10.278 -9.494 1.00 94.62 177 ILE A C 1
ATOM 1366 O O . ILE A 1 177 ? -1.313 10.542 -9.005 1.00 94.62 177 ILE A O 1
ATOM 1370 N N . GLN A 1 178 ? 0.628 9.411 -8.928 1.00 93.69 178 GLN A N 1
ATOM 1371 C CA . GLN A 1 178 ? 0.332 8.704 -7.677 1.00 93.69 178 GLN A CA 1
ATOM 1372 C C . GLN A 1 178 ? -0.126 9.665 -6.572 1.00 93.69 178 GLN A C 1
ATOM 1374 O O . GLN A 1 178 ? -1.178 9.466 -5.968 1.00 93.69 178 GLN A O 1
ATOM 1379 N N . SER A 1 179 ? 0.631 10.742 -6.355 1.00 94.69 179 SER A N 1
ATOM 1380 C CA . SER A 1 179 ? 0.340 11.735 -5.318 1.00 94.69 179 SER A CA 1
ATOM 1381 C C . SER A 1 179 ? -1.005 12.427 -5.545 1.00 94.69 179 SER A C 1
ATOM 1383 O O . SER A 1 179 ? -1.813 12.517 -4.625 1.00 94.69 179 SER A O 1
ATOM 1385 N N . VAL A 1 180 ? -1.283 12.862 -6.780 1.00 96.38 180 VAL A N 1
ATOM 1386 C CA . VAL A 1 180 ? -2.545 13.534 -7.133 1.00 96.38 180 VAL A CA 1
ATOM 1387 C C . VAL A 1 180 ? -3.745 12.623 -6.881 1.00 96.38 180 VAL A C 1
ATOM 1389 O O . VAL A 1 180 ? -4.702 13.037 -6.230 1.00 96.38 180 VAL A O 1
ATOM 1392 N N . PHE A 1 181 ? -3.701 11.380 -7.361 1.00 95.94 181 PHE A N 1
ATOM 1393 C CA . PHE A 1 181 ? -4.821 10.452 -7.204 1.00 95.94 181 PHE A CA 1
ATOM 1394 C C . PHE A 1 181 ? -5.019 10.010 -5.754 1.00 95.94 181 PHE A C 1
ATOM 1396 O O . PHE A 1 181 ? -6.160 9.875 -5.316 1.00 95.94 181 PHE A O 1
ATOM 1403 N N . PHE A 1 182 ? -3.938 9.852 -4.990 1.00 94.12 182 PHE A N 1
ATOM 1404 C CA . PHE A 1 182 ? -4.024 9.568 -3.561 1.00 94.12 182 PHE A CA 1
ATOM 1405 C C . PHE A 1 182 ? -4.694 10.718 -2.792 1.00 94.12 182 PHE A C 1
ATOM 1407 O O . PHE A 1 182 ? -5.627 10.487 -2.023 1.00 94.12 182 PHE A O 1
ATOM 1414 N N . SER A 1 183 ? -4.294 11.969 -3.050 1.00 95.38 183 SER A N 1
ATOM 1415 C CA . SER A 1 183 ? -4.923 13.146 -2.434 1.00 95.38 183 SER A CA 1
ATOM 1416 C C . SER A 1 183 ? -6.395 13.303 -2.828 1.00 95.38 183 SER A C 1
ATOM 1418 O O . SER A 1 183 ? -7.229 13.584 -1.969 1.00 95.38 183 SER A O 1
ATOM 1420 N N . LEU A 1 184 ? -6.734 13.084 -4.104 1.00 95.88 184 LEU A N 1
ATOM 1421 C CA . LEU A 1 184 ? -8.122 13.124 -4.578 1.00 95.88 184 LEU A CA 1
ATOM 1422 C C . LEU A 1 184 ? -8.991 12.059 -3.899 1.00 95.88 184 LEU A C 1
ATOM 1424 O O . LEU A 1 184 ? -10.130 12.345 -3.538 1.00 95.88 184 LEU A O 1
ATOM 1428 N N . ALA A 1 185 ? -8.464 10.850 -3.700 1.00 94.25 185 ALA A N 1
ATOM 1429 C CA . ALA A 1 185 ? -9.187 9.766 -3.041 1.00 94.25 185 ALA A CA 1
ATOM 1430 C C . ALA A 1 185 ? -9.486 10.063 -1.565 1.00 94.25 185 ALA A C 1
ATOM 1432 O O . ALA A 1 185 ? -10.605 9.827 -1.105 1.00 94.25 185 ALA A O 1
ATOM 1433 N N . ILE A 1 186 ? -8.524 10.633 -0.833 1.00 93.25 186 ILE A N 1
ATOM 1434 C CA . ILE A 1 186 ? -8.745 11.058 0.557 1.00 93.25 186 ILE A CA 1
ATOM 1435 C C . ILE A 1 186 ? -9.825 12.144 0.610 1.00 93.25 186 ILE A C 1
ATOM 1437 O O . ILE A 1 186 ? -10.804 11.991 1.339 1.00 93.25 186 ILE A O 1
ATOM 1441 N N . ALA A 1 187 ? -9.701 13.187 -0.219 1.00 92.69 187 ALA A N 1
ATOM 1442 C CA . ALA A 1 187 ? -10.672 14.281 -0.268 1.00 92.69 187 ALA A CA 1
ATOM 1443 C C . ALA A 1 187 ? -12.088 13.790 -0.618 1.00 92.69 187 ALA A C 1
ATOM 1445 O O . ALA A 1 187 ? -13.073 14.225 -0.021 1.00 92.69 187 ALA A O 1
ATOM 1446 N N . LEU A 1 188 ? -12.197 12.841 -1.554 1.00 92.88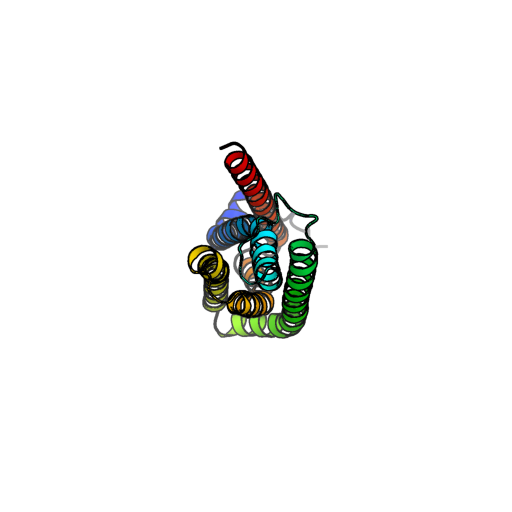 188 LEU A N 1
ATOM 1447 C CA . LEU A 1 188 ? -13.466 12.208 -1.903 1.00 92.88 188 LEU A CA 1
ATOM 1448 C C . LEU A 1 188 ? -14.066 11.446 -0.714 1.00 92.88 188 LEU A C 1
ATOM 1450 O O . LEU A 1 188 ? -15.262 11.554 -0.459 1.00 92.88 188 LEU A O 1
ATOM 1454 N N . THR A 1 189 ? -13.250 10.702 0.031 1.00 88.56 189 THR A N 1
ATOM 1455 C CA . THR A 1 189 ? -13.708 9.932 1.199 1.00 88.56 189 THR A CA 1
ATOM 1456 C C . THR A 1 189 ? -14.238 10.840 2.302 1.00 88.56 189 THR A C 1
ATOM 1458 O O . THR A 1 189 ? -15.303 10.584 2.859 1.00 88.56 189 THR A O 1
ATOM 1461 N N . GLU A 1 190 ? -13.534 11.931 2.598 1.00 85.62 190 GLU A N 1
ATOM 1462 C CA . GLU A 1 190 ? -13.967 12.918 3.593 1.00 85.62 190 GLU A CA 1
ATOM 1463 C C . GLU A 1 190 ? -15.268 13.618 3.188 1.00 85.62 190 GLU A C 1
ATOM 1465 O O . GLU A 1 190 ? -16.172 13.791 4.014 1.00 85.62 190 GLU A O 1
ATOM 1470 N N . TYR A 1 191 ? -15.397 13.966 1.905 1.00 88.50 191 TYR A N 1
ATOM 1471 C CA . TYR A 1 191 ? -16.631 14.519 1.357 1.00 88.50 191 TYR A CA 1
ATOM 1472 C C . TYR A 1 191 ? -17.805 13.545 1.529 1.00 88.50 191 TYR A C 1
ATOM 1474 O O . TYR A 1 191 ? -18.854 13.928 2.049 1.00 88.50 191 TYR A O 1
ATOM 1482 N N . LEU A 1 192 ? -17.618 12.269 1.170 1.00 86.56 192 LEU A N 1
ATOM 1483 C CA . LEU A 1 192 ? -18.643 11.231 1.322 1.00 86.56 192 LEU A CA 1
ATOM 1484 C C . LEU A 1 192 ? -19.036 11.005 2.790 1.00 86.56 192 LEU A C 1
ATOM 1486 O O . LEU A 1 192 ? -20.224 10.882 3.091 1.00 86.56 192 LEU A O 1
ATOM 1490 N N . ASN A 1 193 ? -18.067 11.003 3.709 1.00 78.62 193 ASN A N 1
ATOM 1491 C CA . ASN A 1 193 ? -18.338 10.875 5.142 1.00 78.62 193 ASN A CA 1
ATOM 1492 C C . ASN A 1 193 ? -19.152 12.061 5.674 1.00 78.62 193 ASN A C 1
ATOM 1494 O O . ASN A 1 193 ? -20.109 11.867 6.419 1.00 78.62 193 ASN A O 1
ATOM 1498 N N . THR A 1 194 ? -18.831 13.284 5.247 1.00 78.69 194 THR A N 1
ATOM 1499 C CA . THR A 1 194 ? -19.568 14.488 5.657 1.00 78.69 194 THR A CA 1
ATOM 1500 C C . THR A 1 194 ? -21.016 14.454 5.168 1.00 78.69 194 THR A C 1
ATOM 1502 O O . THR A 1 194 ? -21.929 14.742 5.938 1.00 78.69 194 THR A O 1
ATOM 1505 N N . VAL A 1 195 ? -21.248 14.052 3.912 1.00 75.19 195 VAL A N 1
ATOM 1506 C CA . VAL A 1 195 ? -22.605 13.903 3.356 1.00 75.19 195 VAL A CA 1
ATOM 1507 C C . VAL A 1 195 ? -23.414 12.871 4.144 1.00 75.19 195 VAL A C 1
ATOM 1509 O O . VAL A 1 195 ? -24.582 13.114 4.435 1.00 75.19 195 VAL A O 1
ATOM 1512 N N . ARG A 1 196 ? -22.793 11.757 4.553 1.00 68.00 196 ARG A N 1
ATOM 1513 C CA . ARG A 1 196 ? -23.453 10.721 5.359 1.00 68.00 196 ARG A CA 1
ATOM 1514 C C . ARG A 1 196 ? -23.907 11.225 6.733 1.00 68.00 196 ARG A C 1
ATOM 1516 O O . ARG A 1 196 ? -24.933 10.770 7.213 1.00 68.00 196 ARG A O 1
ATOM 1523 N N . HIS A 1 197 ? -23.174 12.143 7.362 1.00 60.88 197 HIS A N 1
ATOM 1524 C CA . HIS A 1 197 ? -23.551 12.706 8.666 1.00 60.88 197 HIS A CA 1
ATOM 1525 C C . HIS A 1 197 ? -24.650 13.783 8.592 1.00 60.88 197 HIS A C 1
ATOM 1527 O O . HIS A 1 197 ? -25.194 14.158 9.629 1.00 60.88 197 HIS A O 1
ATOM 1533 N N . LEU A 1 198 ? -24.962 14.297 7.397 1.00 57.62 198 LEU A N 1
ATOM 1534 C CA . LEU A 1 198 ? -26.030 15.279 7.176 1.00 57.62 198 LEU A CA 1
ATOM 1535 C C . LEU A 1 198 ? -27.403 14.636 6.891 1.00 57.62 198 LEU A C 1
ATOM 1537 O O . LEU A 1 198 ? -28.398 15.361 6.857 1.00 57.62 198 LEU A O 1
ATOM 1541 N N . GLN A 1 199 ? -27.453 13.317 6.670 1.00 45.84 199 GLN A N 1
ATOM 1542 C CA . GLN A 1 199 ? -28.675 12.523 6.470 1.00 45.84 199 GLN A CA 1
ATOM 1543 C C . GLN A 1 199 ? -29.097 11.825 7.764 1.00 45.84 199 GLN A C 1
ATOM 1545 O O . GLN A 1 199 ? -30.324 11.742 7.989 1.00 45.84 199 GLN A O 1
#

InterPro domains:
  IPR011701 Major facilitator superfamily [PF07690] (22-193)
  IPR036259 MFS transporter superfamily [G3DSA:1.20.1250.20] (16-197)
  IPR036259 MFS transporter superfamily [SSF103473] (18-192)